Protein AF-A0AAD8UUR6-F1 (afdb_monomer)

Secondary structure (DSSP, 8-state):
----S-TT---EEE---TT---SSS--EEEETTS--EEE---TT--HHHHHHHHHTT----S--HHHHHHHHH---HHHHHHTT-SPPP-------------------------------HHHHHHHHHHHHHHHHHHHHHTTSSS-GGGGG---TGGGT--GGGTT--HHHHHHHHHHHHHHHHHHTSTHHHHS-----EEEEETTEEEEE-TTTGGG--HHHHHHHHHHHHTT-HHHHHHHHHHHHHHHHHHTT-SS-EEES-EEEEEEETTEEEEEEEEEE-TTEEE-TTT-TT-----HHHHHHHHHHHHHHHH---

Structure (mmCIF, N/CA/C/O backbone):
data_AF-A0AAD8UUR6-F1
#
_entry.id   AF-A0AAD8UUR6-F1
#
loop_
_atom_site.group_PDB
_atom_site.id
_atom_site.type_symbol
_atom_site.label_atom_id
_atom_site.label_alt_id
_atom_site.label_comp_id
_atom_site.label_asym_id
_atom_site.label_entity_id
_atom_site.label_seq_id
_atom_site.pdbx_PDB_ins_code
_atom_site.Cartn_x
_atom_site.Cartn_y
_atom_site.Cartn_z
_atom_site.occupancy
_atom_site.B_iso_or_equiv
_atom_site.auth_seq_id
_atom_site.auth_comp_id
_atom_site.auth_asym_id
_atom_site.auth_atom_id
_atom_site.pdbx_PDB_model_num
ATOM 1 N N . MET A 1 1 ? -29.219 10.668 -38.471 1.00 35.22 1 MET A N 1
ATOM 2 C CA . MET A 1 1 ? -29.053 9.264 -38.047 1.00 35.22 1 MET A CA 1
ATOM 3 C C . MET A 1 1 ? -27.623 9.091 -37.571 1.00 35.22 1 MET A C 1
ATOM 5 O O . MET A 1 1 ? -26.744 8.903 -38.398 1.00 35.22 1 MET A O 1
ATOM 9 N N . ALA A 1 2 ? -27.388 9.294 -36.278 1.00 35.19 2 ALA A N 1
ATOM 10 C CA . ALA A 1 2 ? -26.110 9.040 -35.611 1.00 35.19 2 ALA A CA 1
ATOM 11 C C . ALA A 1 2 ? -26.375 8.946 -34.097 1.00 35.19 2 ALA A C 1
ATOM 13 O O . ALA A 1 2 ? -25.834 9.706 -33.308 1.00 35.19 2 ALA A O 1
ATOM 14 N N . GLU A 1 3 ? -27.294 8.067 -33.712 1.00 38.94 3 GLU A N 1
ATOM 15 C CA . GLU A 1 3 ? -27.548 7.699 -32.317 1.00 38.94 3 GLU A CA 1
ATOM 16 C C . GLU A 1 3 ? -27.578 6.180 -32.271 1.00 38.94 3 GLU A C 1
ATOM 18 O O . GLU A 1 3 ? -28.636 5.578 -32.307 1.00 38.94 3 GLU A O 1
ATOM 23 N N . GLU A 1 4 ? -26.405 5.561 -32.321 1.00 39.81 4 GLU A N 1
ATOM 24 C CA . GLU A 1 4 ? -26.233 4.133 -32.052 1.00 39.81 4 GLU A CA 1
ATOM 25 C C . GLU A 1 4 ? -24.726 3.877 -32.031 1.00 39.81 4 GLU A C 1
ATOM 27 O O . GLU A 1 4 ? -24.154 3.586 -33.070 1.00 39.81 4 GLU A O 1
ATOM 32 N N . HIS A 1 5 ? -24.061 4.110 -30.888 1.00 39.25 5 HIS A N 1
ATOM 33 C CA . HIS A 1 5 ? -22.751 3.536 -30.491 1.00 39.25 5 HIS A CA 1
ATOM 34 C C . HIS A 1 5 ? -22.298 4.056 -29.103 1.00 39.25 5 HIS A C 1
ATOM 36 O O . HIS A 1 5 ? -21.134 4.396 -28.900 1.00 39.25 5 HIS A O 1
ATOM 42 N N . ASN A 1 6 ? -23.210 4.149 -28.124 1.00 44.97 6 ASN A N 1
ATOM 43 C CA . ASN A 1 6 ? -22.870 4.642 -26.776 1.00 44.97 6 ASN A CA 1
ATOM 44 C C . ASN A 1 6 ? -23.271 3.695 -25.628 1.00 44.97 6 ASN A C 1
ATOM 46 O O . ASN A 1 6 ? -23.186 4.065 -24.459 1.00 44.97 6 ASN A O 1
ATOM 50 N N . GLU A 1 7 ? -23.671 2.457 -25.930 1.00 43.38 7 GLU A N 1
ATOM 51 C CA . GLU A 1 7 ? -23.939 1.438 -24.910 1.00 43.38 7 GLU A CA 1
ATOM 52 C C . GLU A 1 7 ? -22.614 0.866 -24.382 1.00 43.38 7 GLU A C 1
ATOM 54 O O . GLU A 1 7 ? -22.084 -0.115 -24.891 1.00 43.38 7 GLU A O 1
ATOM 59 N N . GLY A 1 8 ? -22.028 1.523 -23.380 1.00 62.75 8 GLY A N 1
ATOM 60 C CA . GLY A 1 8 ? -20.857 1.006 -22.659 1.00 62.75 8 GLY A CA 1
ATOM 61 C C . GLY A 1 8 ? -19.784 2.041 -22.335 1.00 62.75 8 GLY A C 1
ATOM 62 O O . GLY A 1 8 ? -18.910 1.766 -21.513 1.00 62.75 8 GLY A O 1
ATOM 63 N N . ARG A 1 9 ? -19.856 3.242 -22.920 1.00 67.50 9 ARG A N 1
ATOM 64 C CA . ARG A 1 9 ? -18.975 4.350 -22.537 1.00 67.50 9 ARG A CA 1
ATOM 65 C C . ARG A 1 9 ? -19.496 4.988 -21.253 1.00 67.50 9 ARG A C 1
ATOM 67 O O . ARG A 1 9 ? -20.686 5.256 -21.119 1.00 67.50 9 ARG A O 1
ATOM 74 N N . ARG A 1 10 ? -18.597 5.214 -20.298 1.00 77.38 10 ARG A N 1
ATOM 75 C CA . ARG A 1 10 ? -18.901 5.896 -19.037 1.00 77.38 10 ARG A CA 1
ATOM 76 C C . ARG A 1 10 ? -18.052 7.143 -18.944 1.00 77.38 10 ARG A C 1
ATOM 78 O O . ARG A 1 10 ? -16.840 7.074 -19.137 1.00 77.38 10 ARG A O 1
ATOM 85 N N . GLU A 1 11 ? -18.695 8.258 -18.639 1.00 79.69 11 GLU A N 1
ATOM 86 C CA . GLU A 1 11 ? -17.990 9.493 -18.340 1.00 79.69 11 GLU A CA 1
ATOM 87 C C . GLU A 1 11 ? -17.298 9.375 -16.978 1.00 79.69 11 GLU A C 1
ATOM 89 O O . GLU A 1 11 ? -17.856 8.829 -16.018 1.00 79.69 11 GLU A O 1
ATOM 94 N N . LEU A 1 12 ? -16.052 9.842 -16.931 1.00 81.75 12 LEU A N 1
ATOM 95 C CA . LEU A 1 12 ? -15.170 9.722 -15.782 1.00 81.75 12 LEU A CA 1
ATOM 96 C C . LEU A 1 12 ? -14.775 11.108 -15.298 1.00 81.75 12 LEU A C 1
ATOM 98 O O . LEU A 1 12 ? -14.322 11.939 -16.082 1.00 81.75 12 LEU A O 1
ATOM 102 N N . GLU A 1 13 ? -14.856 11.319 -13.993 1.00 78.69 13 GLU A N 1
ATOM 103 C CA . GLU A 1 13 ? -14.311 12.508 -13.352 1.00 78.69 13 GLU A CA 1
ATOM 104 C C . GLU A 1 13 ? -13.096 12.148 -12.499 1.00 78.69 13 GLU A C 1
ATOM 106 O O . GLU A 1 13 ? -12.994 11.046 -11.948 1.00 78.69 13 GLU A O 1
ATOM 111 N N . LEU A 1 14 ? -12.146 13.081 -12.408 1.00 75.94 14 LEU A N 1
ATOM 112 C CA . LEU A 1 14 ? -10.962 12.902 -11.579 1.00 75.94 14 LEU A CA 1
ATOM 113 C C . LEU A 1 14 ? -11.393 12.758 -10.117 1.00 75.94 14 LEU A C 1
ATOM 115 O O . LEU A 1 14 ? -12.165 13.565 -9.597 1.00 75.94 14 LEU A O 1
ATOM 119 N N . LEU A 1 15 ? -10.857 11.749 -9.434 1.00 71.06 15 LEU A N 1
ATOM 120 C CA . LEU A 1 15 ? -11.042 11.576 -8.000 1.00 71.06 15 LEU A CA 1
ATOM 121 C C . LEU A 1 15 ? -10.159 12.593 -7.256 1.00 71.06 15 LEU A C 1
ATOM 123 O O . LEU A 1 15 ? -9.145 12.237 -6.659 1.00 71.06 15 LEU A O 1
ATOM 127 N N . ASP A 1 16 ? -10.524 13.874 -7.322 1.00 58.47 16 ASP A N 1
ATOM 128 C CA . ASP A 1 16 ? -9.879 14.951 -6.570 1.00 58.47 16 ASP A CA 1
ATOM 129 C C . ASP A 1 16 ? -10.644 15.217 -5.272 1.00 58.47 16 ASP A C 1
ATOM 131 O O . ASP A 1 16 ? -11.435 16.152 -5.126 1.00 58.47 16 ASP A O 1
ATOM 135 N N . SER A 1 17 ? -10.433 14.352 -4.284 1.00 50.94 17 SER A N 1
ATOM 136 C CA . SER A 1 17 ? -10.875 14.647 -2.927 1.00 50.94 17 SER A CA 1
ATOM 137 C C . SER A 1 17 ? -9.891 15.625 -2.278 1.00 50.94 17 SER A C 1
ATOM 139 O O . SER A 1 17 ? -9.013 15.213 -1.523 1.00 50.94 17 SER A O 1
ATOM 141 N N . ARG A 1 18 ? -10.029 16.924 -2.571 1.00 47.25 18 ARG A N 1
ATOM 142 C CA . ARG A 1 18 ? -9.453 18.048 -1.801 1.00 47.25 18 ARG A CA 1
ATOM 143 C C . ARG A 1 18 ? -8.007 17.812 -1.323 1.00 47.25 18 ARG A C 1
ATOM 145 O O . ARG A 1 18 ? -7.739 17.899 -0.127 1.00 47.25 18 ARG A O 1
ATOM 152 N N . HIS A 1 19 ? -7.079 17.506 -2.232 1.00 41.88 19 HIS A N 1
ATOM 153 C CA . HIS A 1 19 ? -5.644 17.337 -1.921 1.00 41.88 19 HIS A CA 1
ATOM 154 C C . HIS A 1 19 ? -5.283 16.165 -0.977 1.00 41.88 19 HIS A C 1
ATOM 156 O O . HIS A 1 19 ? -4.114 16.004 -0.610 1.00 41.88 19 HIS A O 1
ATOM 162 N N . LYS A 1 20 ? -6.235 15.299 -0.600 1.00 46.88 20 LYS A N 1
ATOM 163 C CA . LYS A 1 20 ? -5.962 14.104 0.209 1.00 46.88 20 LYS A CA 1
ATOM 164 C C . LYS A 1 20 ? -5.546 12.975 -0.723 1.00 46.88 20 LYS A C 1
ATOM 166 O O . LYS A 1 20 ? -6.347 12.414 -1.462 1.00 46.88 20 LYS A O 1
ATOM 171 N N . LYS A 1 21 ? -4.252 12.671 -0.726 1.00 47.28 21 LYS A N 1
ATOM 172 C CA . LYS A 1 21 ? -3.664 11.606 -1.539 1.00 47.28 21 LYS A CA 1
ATOM 173 C C . LYS A 1 21 ? -4.136 10.236 -1.032 1.00 47.28 21 LYS A C 1
ATOM 175 O O . LYS A 1 21 ? -3.515 9.675 -0.138 1.00 47.28 21 LYS A O 1
ATOM 180 N N . LEU A 1 22 ? -5.222 9.714 -1.602 1.00 44.66 22 LEU A N 1
ATOM 181 C CA . LEU A 1 22 ? -5.837 8.448 -1.179 1.00 44.66 22 LEU A CA 1
ATOM 182 C C . LEU A 1 22 ? -5.040 7.196 -1.597 1.00 44.66 22 LEU A C 1
ATOM 184 O O . LEU A 1 22 ? -5.175 6.156 -0.966 1.00 44.66 22 LEU A O 1
ATOM 188 N N . SER A 1 23 ? -4.206 7.278 -2.639 1.00 43.12 23 SER A N 1
ATOM 189 C CA . SER A 1 23 ? -3.373 6.164 -3.119 1.00 43.12 23 SER A CA 1
ATOM 190 C C . SER A 1 23 ? -2.263 6.676 -4.042 1.00 43.12 23 SER A C 1
ATOM 192 O O . SER A 1 23 ? -2.486 7.596 -4.828 1.00 43.12 23 SER A O 1
ATOM 194 N N . GLY A 1 24 ? -1.069 6.075 -3.939 1.00 54.12 24 GLY A N 1
ATOM 195 C CA . GLY A 1 24 ? -0.020 6.055 -4.972 1.00 54.12 24 GLY A CA 1
ATOM 196 C C . GLY A 1 24 ? 0.329 7.345 -5.739 1.00 54.12 24 GLY A C 1
ATOM 197 O O . GLY A 1 24 ? 0.035 8.468 -5.359 1.00 54.12 24 GLY A O 1
ATOM 198 N N . THR A 1 25 ? 1.078 7.222 -6.836 1.00 55.69 25 THR A N 1
ATOM 199 C CA . THR A 1 25 ? 1.315 8.329 -7.796 1.00 55.69 25 THR A CA 1
ATOM 200 C C . THR A 1 25 ? 0.358 8.258 -8.982 1.00 55.69 25 THR A C 1
ATOM 202 O O . THR A 1 25 ? 0.681 8.771 -10.051 1.00 55.69 25 THR A O 1
ATOM 205 N N . THR A 1 26 ? -0.765 7.577 -8.793 1.00 63.69 26 THR A N 1
ATOM 206 C CA . THR A 1 26 ? -1.599 7.057 -9.863 1.00 63.69 26 THR A CA 1
ATOM 207 C C . THR A 1 26 ? -2.847 7.908 -10.024 1.00 63.69 26 THR A C 1
ATOM 209 O O . THR A 1 26 ? -3.455 8.300 -9.032 1.00 63.69 26 THR A O 1
ATOM 212 N N . LEU A 1 27 ? -3.211 8.216 -11.270 1.00 72.06 27 LEU A N 1
ATOM 213 C CA . LEU A 1 27 ? -4.455 8.918 -11.565 1.00 72.06 27 LEU A CA 1
ATOM 214 C C . LEU A 1 27 ? -5.628 7.988 -11.254 1.00 72.06 27 LEU A C 1
ATOM 216 O O . LEU A 1 27 ? -5.679 6.856 -11.742 1.00 72.06 27 LEU A O 1
ATOM 220 N N . MET A 1 28 ? -6.544 8.475 -10.427 1.00 79.50 28 MET A N 1
ATOM 221 C CA . MET A 1 28 ? -7.773 7.780 -10.081 1.00 79.50 28 MET A CA 1
ATOM 222 C C . MET A 1 28 ? -8.954 8.597 -10.569 1.00 79.50 28 MET A C 1
ATOM 224 O O . MET A 1 28 ? -8.986 9.814 -10.401 1.00 79.50 28 MET A O 1
ATOM 228 N N . PHE A 1 29 ? -9.925 7.910 -11.142 1.00 82.75 29 PHE A N 1
ATOM 229 C CA . PHE A 1 29 ? -11.184 8.471 -11.590 1.00 82.75 29 PHE A CA 1
ATOM 230 C C . PHE A 1 29 ? -12.325 7.742 -10.904 1.00 82.75 29 PHE A C 1
ATOM 232 O O . PHE A 1 29 ? -12.156 6.642 -10.373 1.00 82.75 29 PHE A O 1
ATOM 239 N N . ARG A 1 30 ? -13.503 8.339 -10.953 1.00 85.56 30 ARG A N 1
ATOM 240 C CA . ARG A 1 30 ? -14.758 7.679 -10.611 1.00 85.56 30 ARG A CA 1
ATOM 241 C C . ARG A 1 30 ? -15.782 7.949 -11.697 1.00 85.56 30 ARG A C 1
ATOM 243 O O . ARG A 1 30 ? -15.657 8.929 -12.430 1.00 85.56 30 ARG A O 1
ATOM 250 N N . ASP A 1 31 ? -16.774 7.076 -11.805 1.00 86.19 31 ASP A N 1
ATOM 251 C CA . ASP A 1 31 ? -17.942 7.396 -12.616 1.00 86.19 31 ASP A CA 1
ATOM 252 C C . ASP A 1 31 ? -18.836 8.418 -11.899 1.00 86.19 31 ASP A C 1
ATOM 254 O O . ASP A 1 31 ? -18.783 8.585 -10.672 1.00 86.19 31 ASP A O 1
ATOM 258 N N . LEU A 1 32 ? -19.673 9.098 -12.682 1.00 83.56 32 LEU A N 1
ATOM 259 C CA . LEU A 1 32 ? -20.610 10.111 -12.183 1.00 83.56 32 LEU A CA 1
ATOM 260 C C . LEU A 1 32 ? -21.635 9.538 -11.194 1.00 83.56 32 LEU A C 1
ATOM 262 O O . LEU A 1 32 ? -22.149 10.248 -10.338 1.00 83.56 32 LEU A O 1
ATOM 266 N N . GLU A 1 33 ? -21.904 8.235 -11.279 1.00 86.00 33 GLU A N 1
ATOM 267 C CA . GLU A 1 33 ? -22.776 7.519 -10.344 1.00 86.00 33 GLU A CA 1
ATOM 268 C C . GLU A 1 33 ? -22.051 7.052 -9.068 1.00 86.00 33 GLU A C 1
ATOM 270 O O . GLU A 1 33 ? -22.674 6.455 -8.191 1.00 86.00 33 GLU A O 1
ATOM 275 N N . HIS A 1 34 ? -20.739 7.291 -8.958 1.00 83.94 34 HIS A N 1
ATOM 276 C CA . HIS A 1 34 ? -19.893 6.913 -7.820 1.00 83.94 34 HIS A CA 1
ATOM 277 C C . HIS A 1 34 ? -19.943 5.416 -7.463 1.00 83.94 34 HIS A C 1
ATOM 279 O O . HIS A 1 34 ? -19.789 5.030 -6.302 1.00 83.94 34 HIS A O 1
ATOM 285 N N . ARG A 1 35 ? -20.149 4.559 -8.466 1.00 86.06 35 ARG A N 1
ATOM 286 C CA . ARG A 1 35 ? -20.210 3.098 -8.326 1.00 86.06 35 ARG A CA 1
ATOM 287 C C . ARG A 1 35 ? -18.839 2.452 -8.446 1.00 86.06 35 ARG A C 1
ATOM 289 O O . ARG A 1 35 ? -18.600 1.415 -7.826 1.00 86.06 35 ARG A O 1
ATOM 296 N N . TYR A 1 36 ? -17.953 3.045 -9.244 1.00 89.31 36 TYR A N 1
ATOM 297 C CA . TYR A 1 36 ? -16.651 2.470 -9.566 1.00 89.31 36 TYR A CA 1
ATOM 298 C C . TYR A 1 36 ? -15.525 3.480 -9.389 1.00 89.31 36 TYR A C 1
ATOM 300 O O . TYR A 1 36 ? -15.679 4.671 -9.655 1.00 89.31 36 TYR A O 1
ATOM 308 N N . ILE A 1 37 ? -14.365 2.963 -8.985 1.00 89.12 37 ILE A N 1
ATOM 309 C CA . ILE A 1 37 ? -13.092 3.680 -9.013 1.00 89.12 37 ILE A CA 1
ATOM 310 C C . ILE A 1 37 ? -12.259 3.082 -10.144 1.00 89.12 37 ILE A C 1
ATOM 312 O O . ILE A 1 37 ? -12.070 1.868 -10.207 1.00 89.12 37 ILE A O 1
ATOM 316 N N . TYR A 1 38 ? -11.740 3.942 -11.013 1.00 87.44 38 TYR A N 1
ATOM 317 C CA . TYR A 1 38 ? -10.873 3.579 -12.126 1.00 87.44 38 TYR A CA 1
ATOM 318 C C . TYR A 1 38 ? -9.463 4.059 -11.812 1.00 87.44 38 TYR A C 1
ATOM 320 O O . TYR A 1 38 ? -9.217 5.257 -11.688 1.00 87.44 38 TYR A O 1
ATOM 328 N N . LYS A 1 39 ? -8.525 3.126 -11.674 1.00 86.75 39 LYS A N 1
ATOM 329 C CA . LYS A 1 39 ? -7.114 3.419 -11.415 1.00 86.75 39 LYS A CA 1
ATOM 330 C C . LYS A 1 39 ? -6.331 3.244 -12.713 1.00 86.75 39 LYS A C 1
ATOM 332 O O . LYS A 1 39 ? -6.282 2.140 -13.247 1.00 86.75 39 LYS A O 1
ATOM 337 N N . ILE A 1 40 ? -5.728 4.317 -13.227 1.00 79.69 40 ILE A N 1
ATOM 338 C CA . ILE A 1 40 ? -4.928 4.242 -14.459 1.00 79.69 40 ILE A CA 1
ATOM 339 C C . ILE A 1 40 ? -3.614 3.523 -14.173 1.00 79.69 40 ILE A C 1
ATOM 341 O O . ILE A 1 40 ? -2.816 3.988 -13.370 1.00 79.69 40 ILE A O 1
ATOM 345 N N . MET A 1 41 ? -3.339 2.425 -14.863 1.00 73.06 41 MET A N 1
ATOM 346 C CA . MET A 1 41 ? -2.064 1.718 -14.742 1.00 73.06 41 MET A CA 1
ATOM 347 C C . MET A 1 41 ? -1.228 1.949 -16.004 1.00 73.06 41 MET A C 1
ATOM 349 O O . MET A 1 41 ? -1.752 1.767 -17.101 1.00 73.06 41 MET A O 1
ATOM 353 N N . PRO A 1 42 ? 0.046 2.359 -15.880 1.00 67.12 42 PRO A N 1
ATOM 354 C CA . PRO A 1 42 ? 0.974 2.344 -17.005 1.00 67.12 42 PRO A CA 1
ATOM 355 C C . PRO A 1 42 ? 1.146 0.924 -17.554 1.00 67.12 42 PRO A C 1
ATOM 357 O O . PRO A 1 42 ? 1.213 -0.029 -16.777 1.00 67.12 42 PRO A O 1
ATOM 360 N N . GLU A 1 43 ? 1.273 0.795 -18.875 1.00 64.81 43 GLU A N 1
ATOM 361 C CA . GLU A 1 43 ? 1.352 -0.500 -19.573 1.00 64.81 43 GLU A CA 1
ATOM 362 C C . GLU A 1 43 ? 2.554 -1.354 -19.144 1.00 64.81 43 GLU A C 1
ATOM 364 O O . GLU A 1 43 ? 2.457 -2.574 -19.095 1.00 64.81 43 GLU A O 1
ATOM 369 N N . TYR A 1 44 ? 3.660 -0.730 -18.737 1.00 61.47 44 TYR A N 1
ATOM 370 C CA . TYR A 1 44 ? 4.853 -1.434 -18.255 1.00 61.47 44 TYR A CA 1
ATOM 371 C C . TYR A 1 44 ? 4.796 -1.773 -16.743 1.00 61.47 44 TYR A C 1
ATOM 373 O O . TYR A 1 44 ? 5.737 -2.343 -16.198 1.00 61.47 44 TYR A O 1
ATOM 381 N N . THR A 1 45 ? 3.704 -1.441 -16.034 1.00 69.25 45 THR A N 1
ATOM 382 C CA . THR A 1 45 ? 3.451 -1.861 -14.638 1.00 69.25 45 THR A CA 1
ATOM 383 C C . THR A 1 45 ? 2.063 -2.489 -14.510 1.00 69.25 45 THR A C 1
ATOM 385 O O . THR A 1 45 ? 1.125 -1.863 -14.015 1.00 69.25 45 THR A O 1
ATOM 388 N N . THR A 1 46 ? 1.925 -3.740 -14.953 1.00 76.88 46 THR A N 1
ATOM 389 C CA . THR A 1 46 ? 0.653 -4.489 -14.904 1.00 76.88 46 THR A CA 1
ATOM 390 C C . THR A 1 46 ? 0.484 -5.347 -13.651 1.00 76.88 46 THR A C 1
ATOM 392 O O . THR A 1 46 ? -0.577 -5.941 -13.468 1.00 76.88 46 THR A O 1
ATOM 395 N N . SER A 1 47 ? 1.476 -5.383 -12.753 1.00 83.06 47 SER A N 1
ATOM 396 C CA . SER A 1 47 ? 1.495 -6.255 -11.567 1.00 83.06 47 SER A CA 1
ATOM 397 C C . SER A 1 47 ? 0.244 -6.139 -10.698 1.00 83.06 47 SER A C 1
ATOM 399 O O . SER A 1 47 ? -0.272 -7.154 -10.246 1.00 83.06 47 SER A O 1
ATOM 401 N N . GLU A 1 48 ? -0.296 -4.930 -10.512 1.00 89.06 48 GLU A N 1
ATOM 402 C CA . GLU A 1 48 ? -1.522 -4.726 -9.732 1.00 89.06 48 GLU A CA 1
ATOM 403 C C . GLU A 1 48 ? -2.739 -5.370 -10.404 1.00 89.06 48 GLU A C 1
ATOM 405 O O . GLU A 1 48 ? -3.457 -6.136 -9.765 1.00 89.06 48 GLU A O 1
ATOM 410 N N . ALA A 1 49 ? -2.945 -5.110 -11.699 1.00 88.69 49 ALA A N 1
ATOM 411 C CA . ALA A 1 49 ? -4.039 -5.699 -12.471 1.00 88.69 49 ALA A CA 1
ATOM 412 C C . ALA A 1 49 ? -3.948 -7.229 -12.478 1.00 88.69 49 ALA A C 1
ATOM 414 O O . ALA A 1 49 ? -4.929 -7.918 -12.203 1.00 88.69 49 ALA A O 1
ATOM 415 N N . THR A 1 50 ? -2.741 -7.737 -12.730 1.00 90.44 50 THR A N 1
ATOM 416 C CA . THR A 1 50 ? -2.408 -9.158 -12.713 1.00 90.44 50 THR A CA 1
ATOM 417 C C . THR A 1 50 ? -2.714 -9.782 -11.352 1.00 90.44 50 THR A C 1
ATOM 419 O O . THR A 1 50 ? -3.391 -10.805 -11.289 1.00 90.44 50 THR A O 1
ATOM 422 N N . PHE A 1 51 ? -2.269 -9.160 -10.256 1.00 93.44 51 PHE A N 1
ATOM 423 C CA . PHE A 1 51 ? -2.512 -9.640 -8.897 1.00 93.44 51 PHE A CA 1
ATOM 424 C C . PHE A 1 51 ? -4.012 -9.732 -8.597 1.00 93.44 51 PHE A C 1
ATOM 426 O O . PHE A 1 51 ? -4.494 -10.789 -8.187 1.00 93.44 51 PHE A O 1
ATOM 433 N N . TYR A 1 52 ? -4.771 -8.663 -8.867 1.00 94.06 52 TYR A N 1
ATOM 434 C CA . TYR A 1 52 ? -6.223 -8.677 -8.687 1.00 94.06 52 TYR A CA 1
ATOM 435 C C . TYR A 1 52 ? -6.897 -9.751 -9.541 1.00 94.06 52 TYR A C 1
ATOM 437 O O . TYR A 1 52 ? -7.788 -10.443 -9.046 1.00 94.06 52 TYR A O 1
ATOM 445 N N . ALA A 1 53 ? -6.485 -9.918 -10.797 1.00 92.69 53 ALA A N 1
ATOM 446 C CA . ALA A 1 53 ? -7.079 -10.909 -11.678 1.00 92.69 53 ALA A CA 1
ATOM 447 C C . ALA A 1 53 ? -6.831 -12.34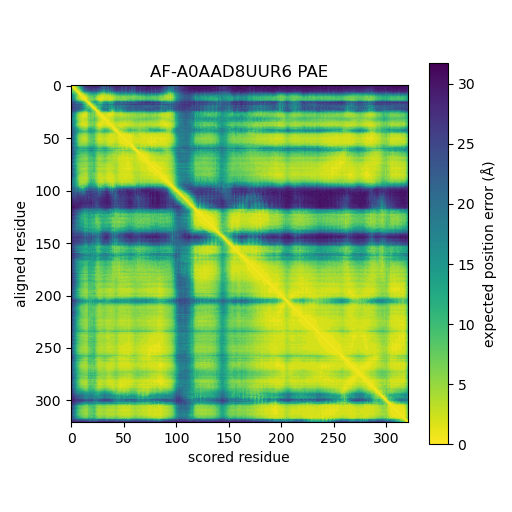2 -11.187 1.00 92.69 53 ALA A C 1
ATOM 449 O O . ALA A 1 53 ? -7.786 -13.107 -11.073 1.00 92.69 53 ALA A O 1
ATOM 450 N N . ILE A 1 54 ? -5.591 -12.681 -10.812 1.00 93.81 54 ILE A N 1
ATOM 451 C CA . ILE A 1 54 ? -5.250 -14.014 -10.291 1.00 93.81 54 ILE A CA 1
ATOM 452 C C . ILE A 1 54 ? -6.020 -14.300 -8.998 1.00 93.81 54 ILE A C 1
ATOM 454 O O . ILE A 1 54 ? -6.648 -15.352 -8.885 1.00 93.81 54 ILE A O 1
ATOM 458 N N . VAL A 1 55 ? -6.022 -13.364 -8.040 1.00 94.94 55 VAL A N 1
ATOM 459 C CA . VAL A 1 55 ? -6.715 -13.554 -6.754 1.00 94.94 55 VAL A CA 1
ATOM 460 C C . VAL A 1 55 ? -8.216 -13.774 -6.949 1.00 94.94 55 VAL A C 1
ATOM 462 O O . VAL A 1 55 ? -8.804 -14.622 -6.285 1.00 94.94 55 VAL A O 1
ATOM 465 N N . ASN A 1 56 ? -8.836 -13.054 -7.886 1.00 92.00 56 ASN A N 1
ATOM 466 C CA . ASN A 1 56 ? -10.272 -13.156 -8.152 1.00 92.00 56 ASN A CA 1
ATOM 467 C C . ASN A 1 56 ? -10.638 -14.235 -9.189 1.00 92.00 56 ASN A C 1
ATOM 469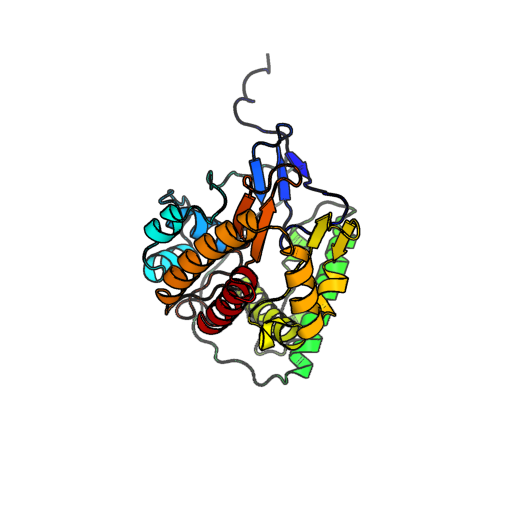 O O . ASN A 1 56 ? -11.809 -14.346 -9.544 1.00 92.00 56 ASN A O 1
ATOM 473 N N . GLY A 1 57 ? -9.675 -15.016 -9.695 1.00 90.75 57 GLY A N 1
ATOM 474 C CA . GLY A 1 57 ? -9.926 -16.025 -10.731 1.00 90.75 57 GLY A CA 1
ATOM 475 C C . GLY A 1 57 ? -10.437 -15.441 -12.055 1.00 90.75 57 GLY A C 1
ATOM 476 O O . GLY A 1 57 ? -11.165 -16.108 -12.786 1.00 90.75 57 GLY A O 1
ATOM 477 N N . MET A 1 58 ? -10.093 -14.186 -12.351 1.00 89.50 58 MET A N 1
ATOM 478 C CA . MET A 1 58 ? -10.509 -13.485 -13.563 1.00 89.50 58 MET A CA 1
ATOM 479 C C . MET A 1 58 ? -9.530 -13.760 -14.714 1.00 89.50 58 MET A C 1
ATOM 481 O O . MET A 1 58 ? -8.320 -13.844 -14.485 1.00 89.50 58 MET A O 1
ATOM 485 N N . PRO A 1 59 ? -10.017 -13.860 -15.964 1.00 85.19 59 PRO A N 1
ATOM 486 C CA . PRO A 1 59 ? -9.144 -14.009 -17.120 1.00 85.19 59 PRO A CA 1
ATOM 487 C C . PRO A 1 59 ? -8.296 -12.747 -17.330 1.00 85.19 59 PRO A C 1
ATOM 489 O O . PRO A 1 59 ? -8.780 -11.625 -17.182 1.00 85.19 59 PRO A O 1
ATOM 492 N N . VAL A 1 60 ? -7.035 -12.943 -17.715 1.00 81.62 60 VAL A N 1
ATOM 493 C CA . VAL A 1 60 ? -6.109 -11.876 -18.115 1.00 81.62 60 VAL A CA 1
ATOM 494 C C . VAL A 1 60 ? -5.885 -12.008 -19.616 1.00 81.62 60 VAL A C 1
ATOM 496 O O . VAL A 1 60 ? -5.512 -13.078 -20.085 1.00 81.62 60 VAL A O 1
ATOM 499 N N . SER A 1 61 ? -6.171 -10.950 -20.376 1.00 73.31 61 SER A N 1
ATOM 500 C CA . SER A 1 61 ? -6.159 -10.966 -21.847 1.00 73.31 61 SER A CA 1
ATOM 501 C C . SER A 1 61 ? -4.800 -10.631 -22.471 1.00 73.31 61 SER A C 1
ATOM 503 O O . SER A 1 61 ? -4.711 -10.493 -23.688 1.00 73.31 61 SER A O 1
ATOM 505 N N . TYR A 1 62 ? -3.762 -10.453 -21.656 1.00 75.69 62 TYR A N 1
ATOM 506 C CA . TYR A 1 62 ? -2.393 -10.184 -22.087 1.00 75.69 62 TYR A CA 1
ATOM 507 C C . TYR A 1 62 ? -1.449 -11.206 -21.459 1.00 75.69 62 TYR A C 1
ATOM 509 O O . TYR A 1 62 ? -1.674 -11.650 -20.335 1.00 75.69 62 TYR A O 1
ATOM 517 N N . GLU A 1 63 ? -0.377 -11.538 -22.167 1.00 74.94 63 GLU A N 1
ATOM 518 C CA . GLU A 1 63 ? 0.750 -12.277 -21.606 1.00 74.94 63 GLU A CA 1
ATOM 519 C C . GLU A 1 63 ? 1.809 -11.272 -21.149 1.00 74.94 63 GLU A C 1
ATOM 521 O O . GLU A 1 63 ? 2.140 -10.331 -21.871 1.00 74.94 63 GLU A O 1
ATOM 526 N N . SER A 1 64 ? 2.315 -11.437 -19.930 1.00 77.25 64 SER A N 1
ATOM 527 C CA . SER A 1 64 ? 3.432 -10.645 -19.414 1.00 77.25 64 SER A CA 1
ATOM 528 C C . SER A 1 64 ? 4.293 -11.486 -18.481 1.00 77.25 64 SER A C 1
ATOM 530 O O . SER A 1 64 ? 3.797 -12.416 -17.841 1.00 77.25 64 SER A O 1
ATOM 532 N N . GLU A 1 65 ? 5.573 -11.135 -18.347 1.00 75.94 65 GLU A N 1
ATOM 533 C CA . GLU A 1 65 ? 6.469 -11.791 -17.384 1.00 75.94 65 GLU A CA 1
ATOM 534 C C . GLU A 1 65 ? 5.931 -11.700 -15.946 1.00 75.94 65 GLU A C 1
ATOM 536 O O . GLU A 1 65 ? 6.089 -12.622 -15.149 1.00 75.94 65 GLU A O 1
ATOM 541 N N . SER A 1 66 ? 5.231 -10.611 -15.606 1.00 76.75 66 SER A N 1
ATOM 542 C CA . SER A 1 66 ? 4.574 -10.472 -14.304 1.00 76.75 66 SER A CA 1
ATOM 543 C C . SER A 1 66 ? 3.426 -11.468 -14.121 1.00 76.75 66 SER A C 1
ATOM 545 O O . SER A 1 66 ? 3.222 -11.952 -13.010 1.00 76.75 66 SER A O 1
ATOM 547 N N . LEU A 1 67 ? 2.671 -11.785 -15.182 1.00 84.06 67 LEU A N 1
ATOM 548 C CA . LEU A 1 67 ? 1.579 -12.761 -15.137 1.00 84.06 67 LEU A CA 1
ATOM 549 C C . LEU A 1 67 ? 2.090 -14.177 -14.901 1.00 84.06 67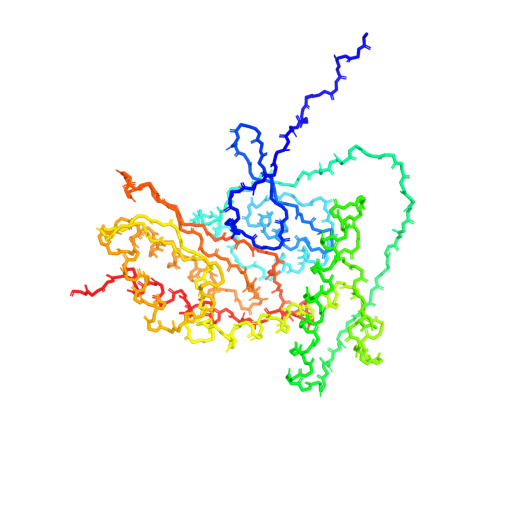 LEU A C 1
ATOM 551 O O . LEU A 1 67 ? 1.580 -14.849 -14.004 1.00 84.06 67 LEU A O 1
ATOM 555 N N . SER A 1 68 ? 3.071 -14.626 -15.684 1.00 85.25 68 SER A N 1
ATOM 556 C CA . SER A 1 68 ? 3.666 -15.955 -15.507 1.00 85.25 68 SER A CA 1
ATOM 557 C C . SER A 1 68 ? 4.295 -16.079 -14.122 1.00 85.25 68 SER A C 1
ATOM 559 O O . SER A 1 68 ? 3.962 -16.995 -13.373 1.00 85.25 68 SER A O 1
ATOM 561 N N . CYS A 1 69 ? 5.085 -15.083 -13.724 1.00 86.31 69 CYS A N 1
ATOM 562 C CA . CYS A 1 69 ? 5.734 -15.064 -12.424 1.00 86.31 69 CYS A CA 1
ATOM 563 C C . CYS A 1 69 ? 4.744 -15.122 -11.250 1.00 86.31 69 CYS A C 1
ATOM 565 O O . CYS A 1 69 ? 4.896 -15.944 -10.345 1.00 86.31 69 CYS A O 1
ATOM 567 N N . LEU A 1 70 ? 3.716 -14.264 -11.238 1.00 88.94 70 LEU A N 1
ATOM 568 C CA . LEU A 1 70 ? 2.742 -14.247 -10.143 1.00 88.94 70 LEU A CA 1
ATOM 569 C C . LEU A 1 70 ? 1.895 -15.524 -10.113 1.00 88.94 70 LEU A C 1
ATOM 571 O O . LEU A 1 70 ? 1.559 -15.985 -9.029 1.00 88.94 70 LEU A O 1
ATOM 575 N N . LYS A 1 71 ? 1.578 -16.130 -11.264 1.00 89.50 71 LYS A N 1
ATOM 576 C CA . LYS A 1 71 ? 0.873 -17.423 -11.306 1.00 89.50 71 LYS A CA 1
ATOM 577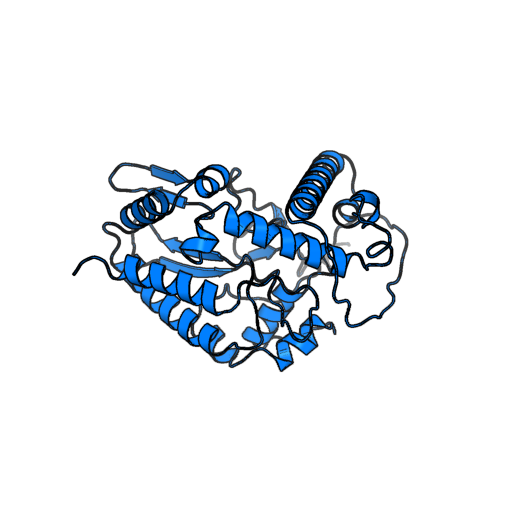 C C . LYS A 1 71 ? 1.685 -18.555 -10.675 1.00 89.50 71 LYS A C 1
ATOM 579 O O . LYS A 1 71 ? 1.094 -19.423 -10.043 1.00 89.50 71 LYS A O 1
ATOM 584 N N . GLU A 1 72 ? 3.001 -18.557 -10.865 1.00 90.00 72 GLU A N 1
ATOM 585 C CA . GLU A 1 72 ? 3.891 -19.598 -10.334 1.00 90.00 72 GLU A CA 1
ATOM 586 C C . GLU A 1 72 ? 4.167 -19.431 -8.834 1.00 90.00 72 GLU A C 1
ATOM 588 O O . GLU A 1 72 ? 4.282 -20.422 -8.117 1.00 90.00 72 GLU A O 1
ATOM 593 N N . THR A 1 73 ? 4.249 -18.187 -8.355 1.00 91.06 73 THR A N 1
ATOM 594 C CA . THR A 1 73 ? 4.752 -17.870 -7.005 1.00 91.06 73 THR A CA 1
ATOM 595 C C . THR A 1 73 ? 3.655 -17.571 -5.979 1.00 91.06 73 THR A C 1
ATOM 597 O O . THR A 1 73 ? 3.866 -17.746 -4.779 1.00 91.06 73 THR A O 1
ATOM 600 N N . LEU A 1 74 ? 2.467 -17.130 -6.413 1.00 93.25 74 LEU A N 1
ATOM 601 C CA . LEU A 1 74 ? 1.360 -16.786 -5.517 1.00 93.25 74 LEU A CA 1
ATOM 602 C C . LEU A 1 74 ? 0.684 -18.036 -4.944 1.00 93.25 74 LEU A C 1
ATOM 604 O O . LEU A 1 74 ? 0.115 -18.851 -5.672 1.00 93.25 74 LEU A O 1
ATOM 608 N N . LYS A 1 75 ? 0.658 -18.142 -3.614 1.00 94.94 75 LYS A N 1
ATOM 609 C CA . LYS A 1 75 ? 0.082 -19.287 -2.899 1.00 94.94 75 LYS A CA 1
ATOM 610 C C . LYS A 1 75 ? -1.312 -18.981 -2.364 1.00 94.94 75 LYS A C 1
ATOM 612 O O . LYS A 1 75 ? -1.561 -17.927 -1.784 1.00 94.94 75 LYS A O 1
ATOM 617 N N . GLU A 1 76 ? -2.219 -19.942 -2.530 1.00 95.88 76 GLU A N 1
ATOM 618 C CA . GLU A 1 76 ? -3.611 -19.888 -2.052 1.00 95.88 76 GLU A CA 1
ATOM 619 C C . GLU A 1 76 ? -4.363 -18.575 -2.400 1.00 95.88 76 GLU A C 1
ATOM 621 O O . GLU A 1 76 ? -4.940 -17.946 -1.508 1.00 95.88 76 GLU A O 1
ATOM 626 N N . PRO A 1 77 ? -4.407 -18.129 -3.675 1.00 95.44 77 PRO A N 1
ATOM 627 C CA . PRO A 1 77 ? -5.106 -16.893 -4.061 1.00 95.44 77 PRO A CA 1
ATOM 628 C C . PRO A 1 77 ? -6.587 -16.874 -3.646 1.00 95.44 77 PRO A C 1
ATOM 630 O O . PRO A 1 77 ? -7.104 -15.854 -3.193 1.00 95.44 77 PRO A O 1
ATOM 633 N N . THR A 1 78 ? -7.265 -18.020 -3.721 1.00 94.81 78 THR A N 1
ATOM 634 C CA . THR A 1 78 ? -8.680 -18.161 -3.342 1.00 94.81 78 THR A CA 1
ATOM 635 C C . THR A 1 78 ? -8.928 -17.919 -1.855 1.00 94.81 78 THR A C 1
ATOM 637 O O . THR A 1 78 ? -9.989 -17.414 -1.486 1.00 94.81 78 THR A O 1
ATOM 640 N N . LYS A 1 79 ? -7.949 -18.216 -0.991 1.00 96.00 79 LYS A N 1
ATOM 641 C CA . LYS A 1 79 ? -8.037 -17.927 0.443 1.00 96.00 79 LYS A CA 1
ATOM 642 C C . LYS A 1 79 ? -8.011 -16.426 0.697 1.00 96.00 79 LYS A C 1
ATOM 644 O O . LYS A 1 79 ? -8.843 -15.941 1.455 1.00 96.00 79 LYS A O 1
ATOM 649 N N . LEU A 1 80 ? -7.130 -15.682 0.022 1.00 96.38 80 LEU A N 1
ATOM 650 C CA . LEU A 1 80 ? -7.109 -14.220 0.120 1.00 96.38 80 LEU A CA 1
ATOM 651 C C . LEU A 1 80 ? -8.421 -13.597 -0.373 1.00 96.38 80 LEU A C 1
ATOM 653 O O . LEU A 1 80 ? -8.949 -12.690 0.270 1.00 96.38 80 LEU A O 1
ATOM 657 N N . ALA A 1 81 ? -8.973 -14.105 -1.479 1.00 95.19 81 ALA A N 1
ATOM 658 C CA . ALA A 1 81 ? -10.269 -13.658 -1.985 1.00 95.19 81 ALA A CA 1
ATOM 659 C C . ALA A 1 81 ? -11.397 -13.891 -0.964 1.00 95.19 81 ALA A C 1
ATOM 661 O O . ALA A 1 81 ? -12.211 -12.997 -0.728 1.00 95.19 81 ALA A O 1
ATOM 662 N N . ALA A 1 82 ? -11.410 -15.056 -0.305 1.00 95.31 82 ALA A N 1
ATOM 663 C CA . ALA A 1 82 ? -12.404 -15.405 0.709 1.00 95.31 82 ALA A CA 1
ATOM 664 C C . ALA A 1 82 ? -12.354 -14.502 1.953 1.00 95.31 82 ALA A C 1
ATOM 666 O O . ALA A 1 82 ? -13.385 -14.284 2.587 1.00 95.31 82 ALA A O 1
ATOM 667 N N . LEU A 1 83 ? -11.190 -13.927 2.277 1.00 95.56 83 LEU A N 1
ATOM 668 C CA . LEU A 1 83 ? -11.060 -12.964 3.373 1.00 95.56 83 LEU A CA 1
ATOM 669 C C . LEU A 1 83 ? -11.745 -11.614 3.072 1.00 95.56 83 LEU A C 1
ATOM 671 O O . LEU A 1 83 ? -11.906 -10.803 3.979 1.00 95.56 83 LEU A O 1
ATOM 675 N N . ASN A 1 84 ? -12.140 -11.348 1.817 1.00 94.88 84 ASN A N 1
ATOM 676 C CA . ASN A 1 84 ? -12.781 -10.097 1.389 1.00 94.88 84 ASN A CA 1
ATOM 677 C C . ASN A 1 84 ? -11.996 -8.838 1.816 1.00 94.88 84 ASN A C 1
ATOM 679 O O . ASN A 1 84 ? -12.572 -7.800 2.142 1.00 94.88 84 ASN A O 1
ATOM 683 N N . VAL A 1 85 ? -10.665 -8.910 1.799 1.00 95.81 85 VAL A N 1
ATOM 684 C CA . VAL A 1 85 ? -9.783 -7.792 2.198 1.00 95.81 85 VAL A CA 1
ATOM 685 C C . VAL A 1 85 ? -9.390 -6.930 1.013 1.00 95.81 85 VAL A C 1
ATOM 687 O O . VAL A 1 85 ? -8.903 -5.826 1.185 1.00 95.81 85 VAL A O 1
ATOM 690 N N . LEU A 1 86 ? -9.595 -7.410 -0.208 1.00 95.88 86 LEU A N 1
ATOM 691 C CA . LEU A 1 86 ? -9.309 -6.645 -1.412 1.00 95.88 86 LEU A CA 1
ATOM 692 C C . LEU A 1 86 ? -10.545 -5.836 -1.831 1.00 95.88 86 LEU A C 1
ATOM 694 O O . LEU A 1 86 ? -11.684 -6.251 -1.564 1.00 95.88 86 LEU A O 1
ATOM 698 N N . PRO A 1 87 ? -10.374 -4.670 -2.477 1.00 93.94 87 PRO A N 1
ATOM 699 C CA . PRO A 1 87 ? -11.439 -4.055 -3.253 1.00 93.94 87 PRO A CA 1
ATOM 700 C C . PRO A 1 87 ? -12.026 -5.051 -4.252 1.00 93.94 87 PRO A C 1
ATOM 702 O O . PRO A 1 87 ? -11.306 -5.866 -4.832 1.00 93.94 87 PRO A O 1
ATOM 705 N N . ARG A 1 88 ? -13.341 -4.975 -4.472 1.00 92.50 88 ARG A N 1
ATOM 706 C CA . ARG A 1 88 ? -13.986 -5.809 -5.484 1.00 92.50 88 ARG A CA 1
ATOM 707 C C . ARG A 1 88 ? -13.452 -5.421 -6.859 1.00 92.50 88 ARG A C 1
ATOM 709 O O . ARG A 1 88 ? -13.580 -4.271 -7.272 1.00 92.50 88 ARG A O 1
ATOM 716 N N . TYR A 1 89 ? -12.866 -6.393 -7.542 1.00 92.50 89 TYR A N 1
ATOM 717 C CA . TYR A 1 89 ? -12.263 -6.201 -8.849 1.00 92.50 89 TYR A CA 1
ATOM 718 C C . TYR A 1 89 ? -13.260 -6.539 -9.958 1.00 92.50 89 TYR A C 1
ATOM 720 O O . TYR A 1 89 ? -13.906 -7.584 -9.918 1.00 92.50 89 TYR A O 1
ATOM 728 N N . TYR A 1 90 ? -13.389 -5.645 -10.938 1.00 90.94 90 TYR A N 1
ATOM 729 C CA . TYR A 1 90 ? -14.335 -5.787 -12.053 1.00 90.94 90 TYR A CA 1
ATOM 730 C C . TYR A 1 90 ? -13.648 -6.018 -13.405 1.00 90.94 90 TYR A C 1
ATOM 732 O O . TYR A 1 90 ? -14.329 -6.137 -14.419 1.00 90.94 90 TYR A O 1
ATOM 740 N N . GLY A 1 91 ? -12.317 -6.115 -13.421 1.00 89.25 91 GLY A N 1
ATOM 741 C CA . GLY A 1 91 ? -11.529 -6.303 -14.635 1.00 89.25 91 GLY A CA 1
ATOM 742 C C . GLY A 1 91 ? -10.807 -5.039 -15.091 1.00 89.25 91 GLY A C 1
ATOM 743 O O . GLY A 1 91 ? -10.750 -4.026 -14.391 1.00 89.25 91 GLY A O 1
ATOM 744 N N . ILE A 1 92 ? -10.221 -5.139 -16.278 1.00 86.56 92 ILE A N 1
ATOM 745 C CA . ILE A 1 92 ? -9.492 -4.062 -16.944 1.00 86.56 92 ILE A CA 1
ATOM 746 C C . ILE A 1 92 ? -10.410 -3.461 -17.995 1.00 86.56 92 ILE A C 1
ATOM 748 O O . ILE A 1 92 ? -11.067 -4.185 -18.740 1.00 86.56 92 ILE A O 1
ATOM 752 N N . VAL A 1 93 ? -10.432 -2.136 -18.064 1.00 84.81 93 VAL A N 1
ATOM 753 C CA . VAL A 1 93 ? -11.122 -1.399 -19.120 1.00 84.81 93 VAL A CA 1
ATOM 754 C C . VAL A 1 93 ? -10.105 -0.579 -19.894 1.00 84.81 93 VAL A C 1
ATOM 756 O O . VAL A 1 93 ? -9.162 -0.036 -19.315 1.00 84.81 93 VAL A O 1
ATOM 75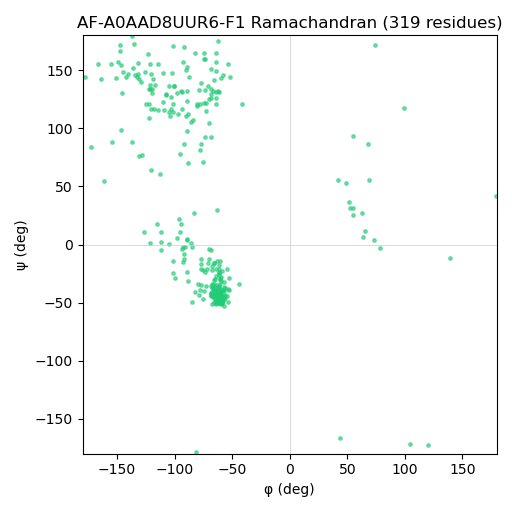9 N N . GLN A 1 94 ? -10.293 -0.487 -21.206 1.00 76.50 94 GLN A N 1
ATOM 760 C CA . GLN A 1 94 ? -9.477 0.383 -22.035 1.00 76.50 94 GLN A CA 1
ATOM 761 C C . GLN A 1 94 ? -9.968 1.822 -21.870 1.00 76.50 94 GLN A C 1
ATOM 763 O O . GLN A 1 94 ? -11.129 2.128 -22.140 1.00 76.50 94 GLN A O 1
ATOM 768 N N . VAL A 1 95 ? -9.082 2.712 -21.425 1.00 69.44 95 VAL A N 1
ATOM 769 C CA . VAL A 1 95 ? -9.363 4.149 -21.420 1.00 69.44 95 VAL A CA 1
ATOM 770 C C . VAL A 1 95 ? -9.040 4.676 -22.811 1.00 69.44 95 VAL A C 1
ATOM 772 O O . VAL A 1 95 ? -7.876 4.774 -23.190 1.00 69.44 95 VAL A O 1
ATOM 775 N N . VAL A 1 96 ? -10.075 4.990 -23.585 1.00 65.69 96 VAL A N 1
ATOM 776 C CA . VAL A 1 96 ? -9.914 5.617 -24.899 1.00 65.69 96 VAL A CA 1
ATOM 777 C C . VAL A 1 96 ? -9.928 7.127 -24.697 1.00 65.69 96 VAL A C 1
ATOM 779 O O . VAL A 1 96 ? -10.957 7.702 -24.351 1.00 65.69 96 VAL A O 1
ATOM 782 N N . LYS A 1 97 ? -8.777 7.772 -24.891 1.00 60.69 97 LYS A N 1
ATOM 783 C CA . LYS A 1 97 ? -8.711 9.225 -25.054 1.00 60.69 97 LYS A CA 1
ATOM 784 C C . LYS A 1 97 ? -9.078 9.530 -26.507 1.00 60.69 97 LYS A C 1
ATOM 786 O O . LYS A 1 97 ? -8.416 9.022 -27.408 1.00 60.69 97 LYS A O 1
ATOM 791 N N . GLU A 1 98 ? -10.122 10.314 -26.756 1.00 47.12 98 GLU A N 1
ATOM 792 C CA . GLU A 1 98 ? -10.412 10.792 -28.114 1.00 47.12 98 GLU A CA 1
ATOM 793 C C . GLU A 1 98 ? -9.403 11.886 -28.493 1.00 47.12 98 GLU A C 1
ATOM 795 O O . GLU A 1 98 ? -9.620 13.052 -28.188 1.00 47.12 98 GLU A O 1
ATOM 800 N N . GLU A 1 99 ? -8.287 11.525 -29.140 1.00 44.25 99 GLU A N 1
ATOM 801 C CA . GLU A 1 99 ? -7.377 12.490 -29.782 1.00 44.25 99 GLU A CA 1
ATOM 802 C C . GLU A 1 99 ? -6.796 11.966 -31.118 1.00 44.25 99 GLU A C 1
ATOM 804 O O . GLU A 1 99 ? -6.523 10.776 -31.272 1.00 44.25 99 GLU A O 1
ATOM 809 N N . TYR A 1 100 ? -6.628 12.893 -32.080 1.00 39.59 100 TYR A N 1
ATOM 810 C CA . TYR A 1 100 ? -6.028 12.739 -33.423 1.00 39.59 100 TYR A CA 1
ATOM 811 C C . TYR A 1 100 ? -4.609 12.115 -33.390 1.00 39.59 100 TYR A C 1
ATOM 813 O O . TYR A 1 100 ? -3.916 12.223 -32.379 1.00 39.59 100 TYR A O 1
ATOM 821 N N . PRO A 1 101 ? -4.148 11.460 -34.477 1.00 33.25 101 PRO A N 1
ATOM 822 C CA . PRO A 1 101 ? -3.197 10.353 -34.387 1.00 33.25 101 PRO A CA 1
ATOM 823 C C . PRO A 1 101 ? -1.752 10.799 -34.125 1.00 33.25 101 PRO A C 1
ATOM 825 O O . PRO A 1 101 ? -1.258 11.704 -34.802 1.00 33.25 101 PRO A O 1
ATOM 828 N N . PRO A 1 102 ? -1.021 10.082 -33.252 1.00 36.34 102 PRO A N 1
ATOM 829 C CA . PRO A 1 102 ? 0.434 10.072 -33.281 1.00 36.34 102 PRO A CA 1
ATOM 830 C C . PRO A 1 102 ? 1.034 8.665 -33.466 1.00 36.34 102 PRO A C 1
ATOM 832 O O . PRO A 1 102 ? 0.438 7.646 -33.131 1.00 36.34 102 PRO A O 1
ATOM 835 N N . SER A 1 103 ? 2.252 8.675 -34.010 1.00 42.19 103 SER A N 1
ATOM 836 C CA . SER A 1 103 ? 3.041 7.578 -34.582 1.00 42.19 103 SER A CA 1
ATOM 837 C C . SER A 1 103 ? 3.557 6.505 -33.610 1.00 42.19 103 SER A C 1
ATOM 839 O O . SER A 1 103 ? 3.871 6.789 -32.450 1.00 42.19 103 SER A O 1
ATOM 841 N N . ASP A 1 104 ? 3.711 5.302 -34.177 1.00 33.78 104 ASP A N 1
ATOM 842 C CA . ASP A 1 104 ? 4.157 4.026 -33.598 1.00 33.78 104 ASP A CA 1
ATOM 843 C C . ASP A 1 104 ? 5.602 3.994 -33.076 1.00 33.78 104 ASP A C 1
ATOM 845 O O . ASP A 1 104 ? 6.502 4.556 -33.698 1.00 33.78 104 ASP A O 1
ATOM 849 N N . THR A 1 105 ? 5.839 3.177 -32.041 1.00 30.61 105 THR A N 1
ATOM 850 C CA . THR A 1 105 ? 7.131 2.508 -31.774 1.00 30.61 105 THR A CA 1
ATOM 851 C C . THR A 1 105 ? 6.913 1.174 -31.043 1.00 30.61 105 THR A C 1
ATOM 853 O O . THR A 1 105 ? 6.011 1.073 -30.216 1.00 30.61 105 THR A O 1
ATOM 856 N N . LYS A 1 106 ? 7.732 0.164 -31.382 1.00 30.86 106 LYS A N 1
ATOM 857 C CA . LYS A 1 106 ? 7.706 -1.236 -30.907 1.00 30.86 106 LYS A CA 1
ATOM 858 C C . LYS A 1 106 ? 8.794 -1.498 -29.854 1.00 30.86 106 LYS A C 1
ATOM 860 O O . LYS A 1 106 ? 9.893 -0.970 -30.008 1.00 30.86 106 LYS A O 1
ATOM 865 N N . ASP A 1 107 ? 8.511 -2.388 -28.903 1.00 27.73 107 ASP A N 1
ATOM 866 C CA . ASP A 1 107 ? 9.446 -2.885 -27.878 1.00 27.73 107 ASP A CA 1
ATOM 867 C C . ASP A 1 107 ? 10.179 -4.179 -28.297 1.00 27.73 107 ASP A C 1
ATOM 869 O O . ASP A 1 107 ? 9.701 -4.937 -29.147 1.00 27.73 107 ASP A O 1
ATOM 873 N N . SER A 1 108 ? 11.341 -4.432 -27.677 1.00 29.09 108 SER A N 1
ATOM 874 C CA . SER A 1 108 ? 12.176 -5.637 -27.830 1.00 29.09 108 SER A CA 1
ATOM 875 C C . SER A 1 108 ? 12.653 -6.187 -26.477 1.00 29.09 108 SER A C 1
ATOM 877 O O . SER A 1 108 ? 12.962 -5.410 -25.579 1.00 29.09 108 SER A O 1
ATOM 879 N N . GLU A 1 109 ? 12.770 -7.516 -26.377 1.00 30.78 109 GLU A N 1
ATOM 880 C CA . GLU A 1 109 ? 13.118 -8.302 -25.179 1.00 30.78 109 GLU A CA 1
ATOM 881 C C . GLU A 1 109 ? 14.633 -8.413 -24.843 1.00 30.78 109 GLU A C 1
ATOM 883 O O . GLU A 1 109 ? 15.493 -8.304 -25.718 1.00 30.78 109 GLU A O 1
ATOM 888 N N . ILE A 1 110 ? 14.879 -8.854 -23.590 1.00 28.56 110 ILE A N 1
ATOM 889 C CA . ILE A 1 110 ? 16.031 -9.594 -23.001 1.00 28.56 110 ILE A CA 1
ATOM 890 C C . ILE A 1 110 ? 17.092 -8.770 -22.227 1.00 28.56 110 ILE A C 1
ATOM 892 O O . ILE A 1 110 ? 17.863 -8.031 -22.825 1.00 28.56 110 ILE A O 1
ATOM 896 N N . CYS A 1 111 ? 17.263 -9.037 -20.910 1.00 28.08 111 CYS A N 1
ATOM 897 C CA . CYS A 1 111 ? 18.404 -9.816 -20.354 1.00 28.08 111 CYS A CA 1
ATOM 898 C C . CYS A 1 111 ? 18.356 -10.034 -18.818 1.00 28.08 111 CYS A C 1
ATOM 900 O O . CYS A 1 111 ? 17.951 -9.167 -18.046 1.00 28.08 111 CYS A O 1
ATOM 902 N N . LYS A 1 112 ? 18.820 -11.220 -18.379 1.00 30.62 112 LYS A N 1
ATOM 903 C CA . LYS A 1 112 ? 18.884 -11.716 -16.989 1.00 30.62 112 LYS A CA 1
ATOM 904 C C . LYS A 1 112 ? 20.194 -11.360 -16.272 1.00 30.62 112 LYS A C 1
ATOM 906 O O . LYS A 1 112 ? 21.264 -11.364 -16.867 1.00 30.62 112 LYS A O 1
ATOM 911 N N . LYS A 1 113 ? 20.063 -11.260 -14.940 1.00 34.50 113 LYS A N 1
ATOM 912 C CA . LYS A 1 113 ? 21.083 -11.273 -13.868 1.00 34.50 113 LYS A CA 1
A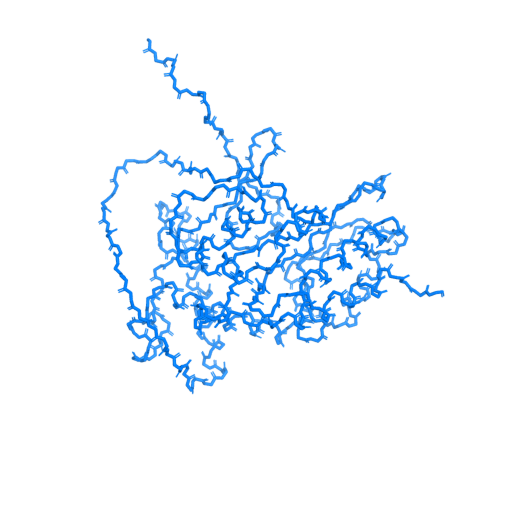TOM 913 C C . LYS A 1 113 ? 22.201 -10.240 -13.997 1.00 34.50 113 LYS A C 1
ATOM 915 O O . LYS A 1 113 ? 23.284 -10.511 -14.501 1.00 34.50 113 LYS A O 1
ATOM 920 N N . ALA A 1 114 ? 21.961 -9.106 -13.352 1.00 32.78 114 ALA A N 1
ATOM 921 C CA . ALA A 1 114 ? 22.956 -8.089 -13.093 1.00 32.78 114 ALA A CA 1
ATOM 922 C C . ALA A 1 114 ? 23.066 -7.901 -11.565 1.00 32.78 114 ALA A C 1
ATOM 924 O O . ALA A 1 114 ? 22.104 -7.535 -10.894 1.00 32.78 114 ALA A O 1
ATOM 925 N N . ASN A 1 115 ? 24.239 -8.200 -11.010 1.00 46.66 115 ASN A N 1
ATOM 926 C CA . ASN A 1 115 ? 24.582 -7.993 -9.607 1.00 46.66 115 ASN A CA 1
ATOM 927 C C . ASN A 1 115 ? 25.218 -6.592 -9.502 1.00 46.66 115 ASN A C 1
ATOM 929 O O . ASN A 1 115 ? 26.426 -6.472 -9.661 1.00 46.66 115 ASN A O 1
ATOM 933 N N . TYR A 1 116 ? 24.430 -5.518 -9.344 1.00 48.66 116 TYR A N 1
ATOM 934 C CA . TYR A 1 116 ? 24.960 -4.140 -9.417 1.00 48.66 116 TYR A CA 1
ATOM 935 C C . TYR A 1 116 ? 24.257 -3.173 -8.455 1.00 48.66 116 TYR A C 1
ATOM 937 O O . TYR A 1 116 ? 23.075 -3.311 -8.159 1.00 48.66 116 TYR A O 1
ATOM 945 N N . GLY A 1 117 ? 24.913 -2.142 -7.919 1.00 45.09 117 GLY A N 1
ATOM 946 C CA . GLY A 1 117 ? 26.294 -1.691 -8.099 1.00 45.09 117 GLY A CA 1
ATOM 947 C C . GLY A 1 117 ? 26.787 -1.024 -6.814 1.00 45.09 117 GLY A C 1
ATOM 948 O O . GLY A 1 117 ? 25.976 -0.564 -5.997 1.00 45.09 117 GLY A O 1
ATOM 949 N N . GLY A 1 118 ? 28.110 -0.987 -6.637 1.00 55.47 118 GLY A N 1
ATOM 950 C CA . GLY A 1 118 ? 28.846 -0.430 -5.490 1.00 55.47 118 GLY A CA 1
ATOM 951 C C . GLY A 1 118 ? 28.677 1.081 -5.266 1.00 55.47 118 GLY A C 1
ATOM 952 O O . GLY A 1 118 ? 29.582 1.745 -4.769 1.00 55.47 118 GLY A O 1
ATOM 953 N N . LEU A 1 119 ? 27.526 1.642 -5.642 1.00 69.69 119 LEU A N 1
ATOM 954 C CA . LEU A 1 119 ? 27.098 2.981 -5.281 1.00 69.69 119 LEU A CA 1
ATOM 955 C C . LEU A 1 119 ? 26.898 3.062 -3.768 1.00 69.69 119 LEU A C 1
ATOM 957 O O . LEU A 1 119 ? 26.207 2.235 -3.164 1.00 69.69 119 LEU A O 1
ATOM 961 N N . THR A 1 120 ? 27.471 4.104 -3.174 1.00 77.19 120 THR A N 1
ATOM 962 C CA . THR A 1 120 ? 27.236 4.457 -1.775 1.00 77.19 120 THR A CA 1
ATOM 963 C C . THR A 1 120 ? 25.768 4.837 -1.561 1.00 77.19 120 THR A C 1
ATOM 965 O O . THR A 1 120 ? 25.068 5.240 -2.497 1.00 77.19 120 THR A O 1
ATOM 968 N N . ASN A 1 121 ? 25.286 4.732 -0.320 1.00 75.81 121 ASN A N 1
ATOM 969 C CA . ASN A 1 121 ? 23.922 5.150 0.016 1.00 75.81 121 ASN A CA 1
ATOM 970 C C . ASN A 1 121 ? 23.673 6.628 -0.333 1.00 75.81 121 ASN A C 1
ATOM 972 O O . ASN A 1 121 ? 22.611 6.942 -0.863 1.00 75.81 121 ASN A O 1
ATOM 976 N N . ASP A 1 122 ? 24.664 7.504 -0.151 1.00 79.94 122 ASP A N 1
ATOM 977 C CA . ASP A 1 122 ? 24.550 8.931 -0.484 1.00 79.94 122 ASP A CA 1
ATOM 978 C C . ASP A 1 122 ? 24.285 9.162 -1.975 1.00 79.94 122 ASP A C 1
ATOM 980 O O . ASP A 1 122 ? 23.414 9.952 -2.343 1.00 79.94 122 ASP A O 1
ATOM 984 N N . LYS A 1 123 ? 24.970 8.409 -2.850 1.00 83.19 123 LYS A N 1
ATOM 985 C CA . LYS A 1 123 ? 24.724 8.470 -4.297 1.00 83.19 123 LYS A CA 1
ATOM 986 C C . LYS A 1 123 ? 23.309 8.007 -4.642 1.00 83.19 123 LYS A C 1
ATOM 988 O O . LYS A 1 123 ? 22.649 8.640 -5.462 1.00 83.19 123 LYS A O 1
ATOM 993 N N . ARG A 1 124 ? 22.806 6.953 -3.987 1.00 84.00 124 ARG A N 1
ATOM 994 C CA . ARG A 1 124 ? 21.426 6.469 -4.186 1.00 84.00 124 ARG A CA 1
ATOM 995 C C . ARG A 1 124 ? 20.392 7.505 -3.740 1.00 84.00 124 ARG A C 1
ATOM 997 O O . ARG A 1 124 ? 19.418 7.728 -4.456 1.00 84.00 124 ARG A O 1
ATOM 1004 N N . ILE A 1 125 ? 20.616 8.167 -2.602 1.00 83.25 125 ILE A N 1
ATOM 1005 C CA . ILE A 1 125 ? 19.750 9.245 -2.098 1.00 83.25 125 ILE A CA 1
ATOM 1006 C C . ILE A 1 125 ? 19.706 10.409 -3.091 1.00 83.25 125 ILE A C 1
ATOM 1008 O O . ILE A 1 125 ? 18.617 10.858 -3.454 1.00 83.25 125 ILE A O 1
ATOM 1012 N N . ALA A 1 126 ? 20.866 10.855 -3.580 1.00 85.56 126 ALA A N 1
ATOM 1013 C CA . ALA A 1 126 ? 20.954 11.924 -4.572 1.00 85.56 126 ALA A CA 1
ATOM 1014 C C . ALA A 1 126 ? 20.218 11.567 -5.877 1.00 85.56 126 ALA A C 1
ATOM 1016 O O . ALA A 1 126 ? 19.427 12.370 -6.371 1.00 85.56 126 ALA A O 1
ATOM 1017 N N . CYS A 1 127 ? 20.391 10.339 -6.381 1.00 87.69 127 CYS A N 1
ATOM 1018 C CA . CYS A 1 127 ? 19.701 9.863 -7.585 1.00 87.69 127 CYS A CA 1
ATOM 1019 C C . CYS A 1 127 ? 18.177 9.847 -7.406 1.00 87.69 127 CYS A C 1
ATOM 1021 O O . CYS A 1 127 ? 17.442 10.349 -8.255 1.00 87.69 127 CYS A O 1
ATOM 1023 N N . VAL A 1 128 ? 17.680 9.307 -6.284 1.00 85.81 128 VAL A N 1
ATOM 1024 C CA . VAL A 1 128 ? 16.237 9.275 -5.995 1.00 85.81 128 VAL A CA 1
ATOM 1025 C C . VAL A 1 128 ? 15.665 10.687 -5.868 1.00 85.81 128 VAL A C 1
ATOM 1027 O O . VAL A 1 128 ? 14.541 10.918 -6.317 1.00 85.81 128 VAL A O 1
ATOM 1030 N N . LYS A 1 129 ? 16.418 11.633 -5.293 1.00 86.94 129 LYS A N 1
ATOM 1031 C CA . LYS A 1 129 ? 16.019 13.043 -5.212 1.00 86.94 129 LYS A CA 1
ATOM 1032 C C . LYS A 1 129 ? 15.909 13.672 -6.606 1.00 86.94 129 LYS A C 1
ATOM 1034 O O . LYS A 1 129 ? 14.838 14.174 -6.939 1.00 86.94 129 LYS A O 1
ATOM 1039 N N . LYS A 1 130 ? 16.943 13.541 -7.445 1.00 87.44 130 LYS A N 1
ATOM 1040 C CA . LYS A 1 130 ? 16.943 14.044 -8.832 1.00 87.44 130 LYS A CA 1
ATOM 1041 C C . LYS A 1 130 ? 15.788 13.456 -9.647 1.00 87.44 130 LYS A C 1
ATOM 1043 O O . LYS A 1 130 ? 15.044 14.174 -10.308 1.00 87.44 130 LYS A O 1
ATOM 1048 N N . TRP A 1 131 ? 15.554 12.152 -9.519 1.00 87.44 131 TRP A N 1
ATOM 1049 C CA . TRP A 1 131 ? 14.418 11.481 -10.149 1.00 87.44 131 TRP A CA 1
ATOM 1050 C C . TRP A 1 131 ? 13.058 12.039 -9.694 1.00 87.44 131 TRP A C 1
ATOM 1052 O O . TRP A 1 131 ? 12.150 12.209 -10.507 1.00 87.44 131 TRP A O 1
ATOM 1062 N N . GLN A 1 132 ? 12.884 12.347 -8.404 1.00 82.44 132 GLN A N 1
ATOM 1063 C CA . GLN A 1 132 ? 11.653 12.975 -7.904 1.00 82.44 132 GLN A CA 1
ATOM 1064 C C . GLN A 1 132 ? 11.464 14.402 -8.429 1.00 82.44 132 GLN A C 1
ATOM 1066 O O . GLN A 1 132 ? 10.331 14.778 -8.744 1.00 82.44 132 GLN A O 1
ATOM 1071 N N . GLU A 1 133 ? 12.545 15.172 -8.533 1.00 83.00 133 GLU A N 1
ATOM 1072 C CA . GLU A 1 133 ? 12.547 16.529 -9.088 1.00 83.00 133 GLU A CA 1
ATOM 1073 C C . GLU A 1 133 ? 12.134 16.511 -10.564 1.00 83.00 133 GLU A C 1
ATOM 1075 O O . GLU A 1 133 ? 11.168 17.183 -10.920 1.00 83.00 133 GLU A O 1
ATOM 1080 N N . LEU A 1 134 ? 12.744 15.646 -11.384 1.00 81.81 134 LEU A N 1
ATOM 1081 C CA . LEU A 1 134 ? 12.380 15.458 -12.796 1.00 81.81 134 LEU A CA 1
ATOM 1082 C C . LEU A 1 134 ? 10.913 15.044 -12.964 1.00 81.81 134 LEU A C 1
ATOM 1084 O O . LEU A 1 134 ? 10.175 15.625 -13.758 1.00 81.81 134 LEU A O 1
ATOM 1088 N N . LYS A 1 135 ? 10.436 14.090 -12.153 1.00 76.06 135 LYS A N 1
ATOM 1089 C CA . LYS A 1 135 ? 9.018 13.696 -12.164 1.00 76.06 135 LYS A CA 1
ATOM 1090 C C . LYS A 1 135 ? 8.080 14.846 -11.817 1.00 76.06 135 LYS A C 1
ATOM 1092 O O . LYS A 1 135 ? 6.949 14.864 -12.293 1.00 76.06 135 LYS A O 1
ATOM 1097 N N . THR A 1 136 ? 8.501 15.744 -10.935 1.00 71.75 136 THR A N 1
ATOM 1098 C CA . THR A 1 136 ? 7.693 16.896 -10.532 1.00 71.75 136 THR A CA 1
ATOM 1099 C C . THR A 1 136 ? 7.694 17.943 -11.639 1.00 71.75 136 THR A C 1
ATOM 1101 O O . THR A 1 136 ? 6.617 18.360 -12.052 1.00 71.75 136 THR A O 1
ATOM 1104 N N . ALA A 1 137 ? 8.864 18.267 -12.196 1.00 72.50 137 ALA A N 1
ATOM 1105 C CA . ALA A 1 137 ? 9.009 19.170 -13.336 1.00 72.50 137 ALA A CA 1
ATOM 1106 C C . ALA A 1 137 ? 8.129 18.736 -14.519 1.00 72.50 137 ALA A C 1
ATOM 1108 O O . ALA A 1 137 ? 7.299 19.513 -14.981 1.00 72.50 137 ALA A O 1
ATOM 1109 N N . HIS A 1 138 ? 8.176 17.458 -14.910 1.00 68.81 138 HIS A N 1
ATOM 1110 C CA . HIS A 1 138 ? 7.339 16.953 -16.001 1.00 68.81 138 HIS A CA 1
ATOM 1111 C C . HIS A 1 138 ? 5.836 16.978 -15.697 1.00 68.81 138 HIS A C 1
ATOM 1113 O O . HIS A 1 138 ? 5.041 17.151 -16.618 1.00 68.81 138 HIS A O 1
ATOM 1119 N N . LYS A 1 139 ? 5.410 16.833 -14.432 1.00 62.69 139 LYS A N 1
ATOM 1120 C CA . LYS A 1 139 ? 3.991 17.005 -14.055 1.00 62.69 139 LYS A CA 1
ATOM 1121 C C . LYS A 1 139 ? 3.523 18.450 -14.223 1.00 62.69 139 LYS A C 1
ATOM 1123 O O . LYS A 1 139 ? 2.408 18.666 -14.688 1.00 62.69 139 LYS A O 1
ATOM 1128 N N . LEU A 1 140 ? 4.360 19.413 -13.838 1.00 58.94 140 LEU A N 1
ATOM 1129 C CA . LEU A 1 140 ? 4.077 20.838 -14.009 1.00 58.94 140 LEU A CA 1
ATOM 1130 C C . LEU A 1 140 ? 4.055 21.227 -15.492 1.00 58.94 140 LEU A C 1
ATOM 1132 O O . LEU A 1 140 ? 3.130 21.908 -15.920 1.00 58.94 140 LEU A O 1
ATOM 1136 N N . GLU A 1 141 ? 5.005 20.730 -16.284 1.00 54.66 141 GLU A N 1
ATOM 1137 C CA . GLU A 1 141 ? 5.053 20.969 -17.732 1.00 54.66 141 GLU A CA 1
ATOM 1138 C C . GLU A 1 141 ? 3.850 20.353 -18.456 1.00 54.66 141 GLU A C 1
ATOM 1140 O O . GLU A 1 141 ? 3.249 21.012 -19.288 1.00 54.66 141 GLU A O 1
ATOM 1145 N N . SER A 1 142 ? 3.419 19.143 -18.078 1.00 50.56 142 SER A N 1
ATOM 1146 C CA . SER A 1 142 ? 2.258 18.459 -18.686 1.00 50.56 142 SER A CA 1
ATOM 1147 C C . SER A 1 142 ? 0.902 19.099 -18.348 1.00 50.56 142 SER A C 1
ATOM 1149 O O . SER A 1 142 ? -0.130 18.639 -18.836 1.00 50.56 142 SER A O 1
ATOM 1151 N N . SER A 1 143 ? 0.885 20.130 -17.493 1.00 49.19 143 SER A N 1
ATOM 1152 C CA . SER A 1 143 ? -0.320 20.919 -17.204 1.00 49.19 143 SER A CA 1
ATOM 1153 C C . SER A 1 143 ? -0.645 21.912 -18.334 1.00 49.19 143 SER A C 1
ATOM 1155 O O . SER A 1 143 ? -1.759 22.428 -18.383 1.00 49.19 143 SER A O 1
ATOM 1157 N N . GLY A 1 144 ? 0.287 22.130 -19.272 1.00 42.81 144 GLY A N 1
ATOM 1158 C CA . GLY A 1 144 ? 0.027 22.683 -20.600 1.00 42.81 144 GLY A CA 1
ATOM 1159 C C . GLY A 1 144 ? 0.513 21.688 -21.656 1.00 42.81 144 GLY A C 1
ATOM 1160 O O . GLY A 1 144 ? 1.676 21.322 -21.663 1.00 42.81 144 GLY A O 1
ATOM 1161 N N . GLU A 1 145 ? -0.373 21.224 -22.535 1.00 37.81 145 GLU A N 1
ATOM 1162 C CA . GLU A 1 145 ? -0.058 20.313 -23.653 1.00 37.81 145 GLU A CA 1
ATOM 1163 C C . GLU A 1 145 ? 0.361 18.866 -23.280 1.00 37.81 145 GLU A C 1
ATOM 1165 O O . GLU A 1 145 ? 1.519 18.455 -23.259 1.00 37.81 145 GLU A O 1
ATOM 1170 N N . GLY A 1 146 ? -0.653 18.013 -23.116 1.00 46.09 146 GLY A N 1
ATOM 1171 C CA . GLY A 1 146 ? -0.851 16.888 -24.041 1.00 46.09 146 GLY A CA 1
ATOM 1172 C C . GLY A 1 146 ? 0.081 15.667 -24.015 1.00 46.09 146 GLY A C 1
ATOM 1173 O O . GLY A 1 146 ? -0.122 14.790 -24.849 1.00 46.09 146 GLY A O 1
ATOM 1174 N N . SER A 1 147 ? 1.056 15.520 -23.110 1.00 41.00 147 SER A N 1
ATOM 1175 C CA . SER A 1 147 ? 1.938 14.334 -23.147 1.00 41.00 147 SER A CA 1
ATOM 1176 C C . SER A 1 147 ? 2.222 13.697 -21.785 1.00 41.00 147 SER A C 1
ATOM 1178 O O . SER A 1 147 ? 3.253 13.922 -21.156 1.00 41.00 147 SER A O 1
ATOM 1180 N N . THR A 1 148 ? 1.352 12.771 -21.370 1.00 43.28 148 THR A N 1
ATOM 1181 C CA . THR A 1 148 ? 1.622 11.835 -20.260 1.00 43.28 148 THR A CA 1
ATOM 1182 C C . THR A 1 148 ? 2.797 10.887 -20.546 1.00 43.28 148 THR A C 1
ATOM 1184 O O . THR A 1 148 ? 3.337 10.299 -19.608 1.00 43.28 148 THR A O 1
ATOM 1187 N N . LYS A 1 149 ? 3.250 10.785 -21.810 1.00 43.00 149 LYS A N 1
ATOM 1188 C CA . LYS A 1 149 ? 4.418 9.986 -22.227 1.00 43.00 149 LYS A CA 1
ATOM 1189 C C . LYS A 1 149 ? 5.733 10.450 -21.575 1.00 43.00 149 LYS A C 1
ATOM 1191 O O . LYS A 1 149 ? 6.622 9.631 -21.383 1.00 43.00 149 LYS A O 1
ATOM 1196 N N . ARG A 1 150 ? 5.877 11.724 -21.171 1.00 50.84 150 ARG A N 1
ATOM 1197 C CA . ARG A 1 150 ? 7.157 12.252 -20.639 1.00 50.84 150 ARG A CA 1
ATOM 1198 C C . ARG A 1 150 ? 7.502 11.820 -19.210 1.00 50.84 150 ARG A C 1
ATOM 1200 O O . ARG A 1 150 ? 8.672 11.810 -18.851 1.00 50.84 150 ARG A O 1
ATOM 1207 N N . LEU A 1 151 ? 6.526 11.411 -18.394 1.00 52.22 151 LEU A N 1
ATOM 1208 C CA . LEU A 1 151 ? 6.769 11.014 -16.994 1.00 52.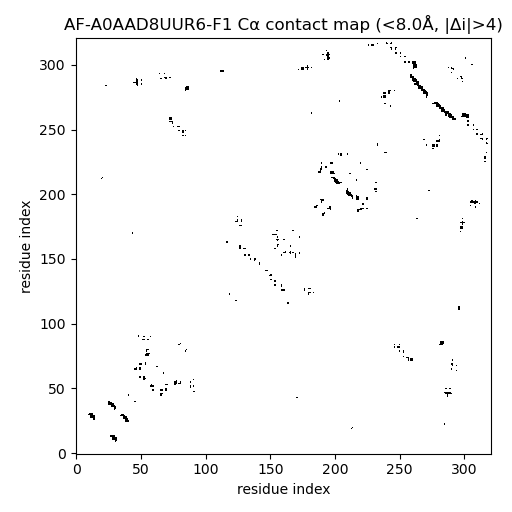22 151 LEU A CA 1
ATOM 1209 C C . LEU A 1 151 ? 7.619 9.744 -16.835 1.00 52.22 151 LEU A C 1
ATOM 1211 O O . LEU A 1 151 ? 8.100 9.466 -15.731 1.00 52.22 151 LEU A O 1
ATOM 1215 N N . TYR A 1 152 ? 7.764 8.981 -17.918 1.00 56.16 152 TYR A N 1
ATOM 1216 C CA . TYR A 1 152 ? 8.311 7.628 -17.922 1.00 56.16 152 TYR A CA 1
ATOM 1217 C C . TYR A 1 152 ? 9.551 7.464 -18.808 1.00 56.16 152 TYR A C 1
ATOM 1219 O O . TYR A 1 152 ? 10.136 6.390 -18.815 1.00 56.16 152 TYR A O 1
ATOM 1227 N N . ASN A 1 153 ? 10.011 8.543 -19.449 1.00 66.44 153 ASN A N 1
ATOM 1228 C CA . ASN A 1 153 ? 11.210 8.559 -20.296 1.00 66.44 153 ASN A CA 1
ATOM 1229 C C . ASN A 1 153 ? 12.483 8.993 -19.547 1.00 66.44 153 ASN A C 1
ATOM 1231 O O . ASN A 1 153 ? 13.450 9.393 -20.183 1.00 66.44 153 ASN A O 1
ATOM 1235 N N . ILE A 1 154 ? 12.490 8.955 -18.210 1.00 77.69 154 ILE A N 1
ATOM 1236 C CA . ILE A 1 154 ? 13.697 9.275 -17.434 1.00 77.69 154 ILE A CA 1
ATOM 1237 C C . ILE A 1 154 ? 14.688 8.120 -17.597 1.00 77.69 154 ILE A C 1
ATOM 1239 O O . ILE A 1 154 ? 14.424 7.009 -17.135 1.00 77.69 154 ILE A O 1
ATOM 1243 N N . THR A 1 155 ? 15.819 8.398 -18.235 1.00 83.06 155 THR A N 1
ATOM 1244 C CA . THR A 1 155 ? 16.893 7.442 -18.523 1.00 83.06 155 THR A CA 1
ATOM 1245 C C . THR A 1 155 ? 17.959 7.427 -17.428 1.00 83.06 155 THR A C 1
ATOM 1247 O O . THR A 1 155 ? 18.001 8.288 -16.544 1.00 83.06 155 THR A O 1
ATOM 1250 N N . ALA A 1 156 ? 18.867 6.450 -17.484 1.00 84.31 156 ALA A N 1
ATOM 1251 C CA . ALA A 1 156 ? 20.011 6.392 -16.578 1.00 84.31 156 ALA A CA 1
ATOM 1252 C C . ALA A 1 156 ? 20.922 7.622 -16.732 1.00 84.31 156 ALA A C 1
ATOM 1254 O O . ALA A 1 156 ? 21.400 8.167 -15.736 1.00 84.31 156 ALA A O 1
ATOM 1255 N N . SER A 1 157 ? 21.090 8.105 -17.967 1.00 84.19 157 SER A N 1
ATOM 1256 C CA . SER A 1 157 ? 21.868 9.306 -18.273 1.00 84.19 157 SER A CA 1
ATOM 1257 C C . SER A 1 157 ? 21.250 10.570 -17.675 1.00 84.19 157 SER A C 1
ATOM 1259 O O . SER A 1 157 ? 21.981 11.381 -17.116 1.00 84.19 157 SER A O 1
ATOM 1261 N N . ASP A 1 158 ? 19.920 10.708 -17.681 1.00 84.31 158 ASP A N 1
ATOM 1262 C CA . ASP A 1 158 ? 19.240 11.845 -17.033 1.00 84.31 158 ASP A CA 1
ATOM 1263 C C . ASP A 1 158 ? 19.505 11.900 -15.521 1.00 84.31 158 ASP A C 1
ATOM 1265 O O . ASP A 1 158 ? 19.419 12.957 -14.891 1.00 84.31 158 ASP A O 1
ATOM 1269 N N . LEU A 1 159 ? 19.844 10.760 -14.917 1.00 86.12 159 LEU A N 1
ATOM 1270 C CA . LEU A 1 159 ? 20.112 10.609 -13.490 1.00 86.12 159 LEU A CA 1
ATOM 1271 C C . LEU A 1 159 ? 21.603 10.639 -13.140 1.00 86.12 159 LEU A C 1
ATOM 1273 O O . LEU A 1 159 ? 21.942 10.441 -11.975 1.00 86.12 159 LEU A O 1
ATOM 1277 N N . ASP A 1 160 ? 22.471 10.903 -14.121 1.00 84.44 160 ASP A N 1
ATOM 1278 C CA . ASP A 1 160 ? 23.932 10.801 -14.007 1.00 84.44 160 ASP A CA 1
ATOM 1279 C C . ASP A 1 160 ? 24.386 9.433 -13.464 1.00 84.44 160 ASP A C 1
ATOM 1281 O O . ASP A 1 160 ? 25.386 9.318 -12.746 1.00 84.44 160 ASP A O 1
ATOM 1285 N N . LEU A 1 161 ? 23.630 8.374 -13.770 1.00 79.62 161 LEU A N 1
ATOM 1286 C CA . LEU A 1 161 ? 24.049 7.015 -13.464 1.00 79.62 161 LEU A CA 1
ATOM 1287 C C . LEU A 1 161 ? 25.157 6.627 -14.450 1.00 79.62 161 LEU A C 1
ATOM 1289 O O . LEU A 1 161 ? 25.055 6.892 -15.646 1.00 79.62 161 LEU A O 1
ATOM 1293 N N . GLY A 1 162 ? 26.241 6.047 -13.924 1.00 77.62 162 GLY A N 1
ATOM 1294 C CA . GLY A 1 162 ? 27.417 5.677 -14.716 1.00 77.62 162 GLY A CA 1
ATOM 1295 C C . GLY A 1 162 ? 27.118 4.634 -15.797 1.00 77.62 162 GLY A C 1
ATOM 1296 O O . GLY A 1 162 ? 26.018 4.083 -15.851 1.00 77.62 162 GLY A O 1
ATOM 1297 N N . ASP A 1 163 ? 28.124 4.335 -16.622 1.00 77.25 163 ASP A N 1
ATOM 1298 C CA . ASP A 1 163 ? 27.989 3.471 -17.805 1.00 77.25 163 ASP A CA 1
ATOM 1299 C C . ASP A 1 163 ? 27.360 2.099 -17.506 1.00 77.25 163 ASP A C 1
ATOM 1301 O O . ASP A 1 163 ? 26.619 1.580 -18.336 1.00 77.25 163 ASP A O 1
ATOM 1305 N N . ASP A 1 164 ? 27.542 1.574 -16.289 1.00 77.62 164 ASP A N 1
ATOM 1306 C CA . ASP A 1 164 ? 26.917 0.335 -15.798 1.00 77.62 164 ASP A CA 1
ATOM 1307 C C . ASP A 1 164 ? 25.375 0.313 -15.906 1.00 77.62 164 ASP A C 1
ATOM 1309 O O . ASP A 1 164 ? 24.769 -0.757 -15.868 1.00 77.62 164 ASP A O 1
ATOM 1313 N N . PHE A 1 165 ? 24.723 1.477 -16.006 1.00 82.38 165 PHE A N 1
ATOM 1314 C CA . PHE A 1 165 ? 23.262 1.614 -16.075 1.00 82.38 165 PHE A CA 1
ATOM 1315 C C . PHE A 1 165 ? 22.763 2.113 -17.433 1.00 82.38 165 PHE A C 1
ATOM 1317 O O . PHE A 1 165 ? 21.553 2.202 -17.631 1.00 82.38 165 PHE A O 1
ATOM 1324 N N . LYS A 1 166 ? 23.662 2.465 -18.358 1.00 78.94 166 LYS A N 1
ATOM 1325 C CA . LYS A 1 166 ? 23.317 3.169 -19.602 1.00 78.94 166 LYS A CA 1
ATOM 1326 C C . LYS A 1 166 ? 22.358 2.378 -20.492 1.00 78.94 166 LYS A C 1
ATOM 1328 O O . LYS A 1 166 ? 21.439 2.963 -21.056 1.00 78.94 166 LYS A O 1
ATOM 1333 N N . ASP A 1 167 ? 22.551 1.065 -20.555 1.00 79.69 167 ASP A N 1
ATOM 1334 C CA . ASP A 1 167 ? 21.747 0.156 -21.377 1.00 79.69 167 ASP A CA 1
ATOM 1335 C C . ASP A 1 167 ? 20.599 -0.491 -20.579 1.00 79.69 167 ASP A C 1
ATOM 1337 O O . ASP A 1 167 ? 19.972 -1.445 -21.037 1.00 79.69 167 ASP A O 1
ATOM 1341 N N . MET A 1 168 ? 20.323 -0.007 -19.359 1.00 80.25 168 MET A N 1
ATOM 1342 C CA . MET A 1 168 ? 19.236 -0.527 -18.536 1.00 80.25 168 MET A CA 1
ATOM 1343 C C . MET A 1 168 ? 17.880 -0.135 -19.139 1.00 80.25 168 MET A C 1
ATOM 1345 O O . MET A 1 168 ? 17.618 1.061 -19.299 1.00 80.25 168 MET A O 1
ATOM 1349 N N . PRO A 1 169 ? 16.985 -1.107 -19.396 1.00 77.25 169 PRO A N 1
ATOM 1350 C CA . PRO A 1 169 ? 15.644 -0.808 -19.875 1.00 77.25 169 PRO A CA 1
ATOM 1351 C C . PRO A 1 169 ? 14.869 0.109 -18.908 1.00 77.25 169 PRO A C 1
ATOM 1353 O O . PRO A 1 169 ? 15.051 -0.003 -17.685 1.00 77.25 169 PRO A O 1
ATOM 1356 N N . PRO A 1 170 ? 14.004 1.015 -19.403 1.00 74.88 170 PRO A N 1
ATOM 1357 C CA . PRO A 1 170 ? 13.269 1.966 -18.565 1.00 74.88 170 PRO A CA 1
ATOM 1358 C C . PRO A 1 170 ? 12.477 1.323 -17.417 1.00 74.88 170 PRO A C 1
ATOM 1360 O O . PRO A 1 170 ? 12.439 1.858 -16.307 1.00 74.88 170 PRO A O 1
ATOM 1363 N N . GLU A 1 171 ? 11.870 0.163 -17.652 1.00 71.88 171 GLU A N 1
ATOM 1364 C CA . GLU A 1 171 ? 11.116 -0.623 -16.678 1.00 71.88 171 GLU A CA 1
ATOM 1365 C C . GLU A 1 171 ? 12.002 -1.110 -15.524 1.00 71.88 171 GLU A C 1
ATOM 1367 O O . GLU A 1 171 ? 11.659 -0.940 -14.349 1.00 71.88 171 GLU A O 1
ATOM 1372 N N . HIS A 1 172 ? 13.193 -1.609 -15.848 1.00 77.38 172 HIS A N 1
ATOM 1373 C CA . HIS A 1 172 ? 14.194 -2.058 -14.886 1.00 77.38 172 HIS A CA 1
ATOM 1374 C C . HIS A 1 172 ? 14.764 -0.892 -14.082 1.00 77.38 172 HIS A C 1
ATOM 1376 O O . HIS A 1 172 ? 14.874 -0.973 -12.855 1.00 77.38 172 HIS A O 1
ATOM 1382 N N . LEU A 1 173 ? 15.052 0.226 -14.749 1.00 79.69 173 LEU A N 1
ATOM 1383 C CA . LEU A 1 173 ? 15.512 1.439 -14.088 1.00 79.69 173 LEU A CA 1
ATOM 1384 C C . LEU A 1 173 ? 14.443 1.990 -13.135 1.00 79.69 173 LEU A C 1
ATOM 1386 O O . LEU A 1 173 ? 14.751 2.378 -12.006 1.00 79.69 173 LEU A O 1
ATOM 1390 N N . ASN A 1 174 ? 13.170 1.982 -13.542 1.00 78.69 174 ASN A N 1
ATOM 1391 C CA . ASN A 1 174 ? 12.064 2.406 -12.687 1.00 78.69 174 ASN A CA 1
ATOM 1392 C C . ASN A 1 174 ? 11.951 1.525 -11.440 1.00 78.69 174 ASN A C 1
ATOM 1394 O O . ASN A 1 174 ? 11.862 2.058 -10.330 1.00 78.69 174 ASN A O 1
ATOM 1398 N N . ALA A 1 175 ? 11.996 0.201 -11.615 1.00 76.31 175 ALA A N 1
ATOM 1399 C CA . ALA A 1 175 ? 11.961 -0.764 -10.521 1.00 76.31 175 ALA A CA 1
ATOM 1400 C C . ALA A 1 175 ? 13.136 -0.552 -9.549 1.00 76.31 175 ALA A C 1
ATOM 1402 O O . ALA A 1 175 ? 12.932 -0.450 -8.336 1.00 76.31 175 ALA A O 1
ATOM 1403 N N . LEU A 1 176 ? 14.351 -0.352 -10.068 1.00 81.00 176 LEU A N 1
ATOM 1404 C CA . LEU A 1 176 ? 15.544 -0.073 -9.268 1.00 81.00 176 LEU A CA 1
ATOM 1405 C C . LEU A 1 176 ? 15.413 1.221 -8.448 1.00 81.00 176 LEU A C 1
ATOM 1407 O O . LEU A 1 176 ? 15.623 1.221 -7.231 1.00 81.00 176 LEU A O 1
ATOM 1411 N N . LEU A 1 177 ? 15.023 2.329 -9.083 1.00 84.00 177 LEU A N 1
ATOM 1412 C CA . LEU A 1 177 ? 14.838 3.619 -8.407 1.00 84.00 177 LEU A CA 1
ATOM 1413 C C . LEU A 1 177 ? 13.720 3.556 -7.364 1.00 84.00 177 LEU A C 1
ATOM 1415 O O . LEU A 1 177 ? 13.807 4.185 -6.303 1.00 84.00 177 LEU A O 1
ATOM 1419 N N . LYS A 1 178 ? 12.664 2.783 -7.638 1.00 80.19 178 LYS A N 1
ATOM 1420 C CA . LYS A 1 178 ? 11.598 2.497 -6.674 1.00 80.19 178 LYS A CA 1
ATOM 1421 C C . LYS A 1 178 ? 12.122 1.704 -5.488 1.00 80.19 178 LYS A C 1
ATOM 1423 O O . LYS A 1 178 ? 11.795 2.073 -4.360 1.00 80.19 178 LYS A O 1
ATOM 1428 N N . SER A 1 179 ? 12.971 0.710 -5.726 1.00 81.06 179 SER A N 1
ATOM 1429 C CA . SER A 1 179 ? 13.620 -0.075 -4.679 1.00 81.06 179 SER A CA 1
ATOM 1430 C C . SER A 1 179 ? 14.453 0.804 -3.746 1.00 81.06 179 SER A C 1
ATOM 1432 O O . SER A 1 179 ? 14.233 0.820 -2.531 1.00 81.06 179 SER A O 1
ATOM 1434 N N . TRP A 1 180 ? 15.324 1.653 -4.304 1.00 84.94 180 TRP A N 1
ATOM 1435 C CA . TRP A 1 180 ? 16.104 2.612 -3.514 1.00 84.94 180 TRP A CA 1
ATOM 1436 C C . TRP A 1 180 ? 15.216 3.581 -2.745 1.00 84.94 180 TRP A C 1
ATOM 1438 O O . TRP A 1 180 ? 15.450 3.831 -1.564 1.00 84.94 180 TRP A O 1
ATOM 1448 N N . ARG A 1 181 ? 14.169 4.102 -3.390 1.00 86.31 181 ARG A N 1
ATOM 1449 C CA . ARG A 1 181 ? 13.234 5.016 -2.744 1.00 86.31 181 ARG A CA 1
ATOM 1450 C C . ARG A 1 181 ? 12.540 4.375 -1.550 1.00 86.31 181 ARG A C 1
ATOM 1452 O O . ARG A 1 181 ? 12.461 5.035 -0.523 1.00 86.31 181 ARG A O 1
ATOM 1459 N N . GLN A 1 182 ? 12.020 3.153 -1.667 1.00 82.81 182 GLN A N 1
ATOM 1460 C CA . GLN A 1 182 ? 11.351 2.521 -0.525 1.00 82.81 182 GLN A CA 1
ATOM 1461 C C . GLN A 1 182 ? 12.324 2.303 0.626 1.00 82.81 182 GLN A C 1
ATOM 1463 O O . GLN A 1 182 ? 11.975 2.620 1.754 1.00 82.81 182 GLN A O 1
ATOM 1468 N N . LYS A 1 183 ? 13.568 1.897 0.344 1.00 83.25 183 LYS A N 1
ATOM 1469 C CA . LYS A 1 183 ? 14.595 1.776 1.385 1.00 83.25 183 LYS A CA 1
ATOM 1470 C C . LYS A 1 183 ? 14.871 3.105 2.097 1.00 83.25 183 LYS A C 1
ATOM 1472 O O . LYS A 1 183 ? 14.930 3.140 3.320 1.00 83.25 183 LYS A O 1
ATOM 1477 N N . ILE A 1 184 ? 15.002 4.199 1.342 1.00 85.00 184 ILE A N 1
ATOM 1478 C CA . ILE A 1 184 ? 15.204 5.543 1.906 1.00 85.00 184 ILE A CA 1
ATOM 1479 C C . ILE A 1 184 ? 14.010 5.944 2.773 1.00 85.00 184 ILE A C 1
ATOM 1481 O O . ILE A 1 184 ? 14.199 6.389 3.899 1.00 85.00 184 ILE A O 1
ATOM 1485 N N . VAL A 1 185 ? 12.781 5.764 2.279 1.00 85.62 185 VAL A N 1
ATOM 1486 C CA . VAL A 1 185 ? 11.590 6.140 3.050 1.00 85.62 185 VAL A CA 1
ATOM 1487 C C . VAL A 1 185 ? 11.447 5.268 4.296 1.00 85.62 185 VAL A C 1
ATOM 1489 O O . VAL A 1 185 ? 11.140 5.807 5.354 1.00 85.62 185 VAL A O 1
ATOM 1492 N N . ALA A 1 186 ? 11.724 3.967 4.210 1.00 85.62 186 ALA A N 1
ATOM 1493 C CA . ALA A 1 186 ? 11.689 3.080 5.366 1.00 85.62 186 ALA A CA 1
ATOM 1494 C C . ALA A 1 186 ? 12.638 3.560 6.474 1.00 85.62 186 ALA A C 1
ATOM 1496 O O . ALA A 1 186 ? 12.202 3.686 7.611 1.00 85.62 186 ALA A O 1
ATOM 1497 N N . SER A 1 187 ? 13.869 3.954 6.121 1.00 84.81 187 SER A N 1
ATOM 1498 C CA . SER A 1 187 ? 14.856 4.488 7.079 1.00 84.81 187 SER A CA 1
ATOM 1499 C C . SER A 1 187 ? 14.555 5.890 7.624 1.00 84.81 187 SER A C 1
ATOM 1501 O O . SER A 1 187 ? 15.178 6.335 8.580 1.00 84.81 187 SER A O 1
ATOM 1503 N N . GLN A 1 188 ? 13.646 6.627 6.983 1.00 87.38 188 GLN A N 1
ATOM 1504 C CA . GLN A 1 188 ? 13.282 8.000 7.356 1.00 87.38 188 GLN A CA 1
ATOM 1505 C C . GLN A 1 188 ? 11.922 8.080 8.050 1.00 87.38 188 GLN A C 1
ATOM 1507 O O . GLN A 1 188 ? 11.452 9.174 8.345 1.00 87.38 188 GLN A O 1
ATOM 1512 N N . THR A 1 189 ? 11.254 6.946 8.240 1.00 90.19 189 THR A N 1
ATOM 1513 C CA . THR A 1 189 ? 9.909 6.875 8.809 1.00 90.19 189 THR A CA 1
ATOM 1514 C C . THR A 1 189 ? 9.835 5.725 9.801 1.00 90.19 189 THR A C 1
ATOM 1516 O O . THR A 1 189 ? 10.792 4.978 9.991 1.00 90.19 189 THR A O 1
ATOM 1519 N N . THR A 1 190 ? 8.670 5.538 10.407 1.00 92.38 190 THR A N 1
ATOM 1520 C CA . THR A 1 190 ? 8.428 4.423 11.320 1.00 92.38 190 THR A CA 1
ATOM 1521 C C . THR A 1 190 ? 8.393 3.052 10.649 1.00 92.38 190 THR A C 1
ATOM 1523 O O . THR A 1 190 ? 8.339 2.055 11.352 1.00 92.38 190 THR A O 1
ATOM 1526 N N . GLU A 1 191 ? 8.481 2.944 9.321 1.00 91.31 191 GLU A N 1
ATOM 1527 C CA . GLU A 1 191 ? 8.366 1.654 8.629 1.00 91.31 191 GLU A CA 1
ATOM 1528 C C . GLU A 1 191 ? 9.506 0.674 8.937 1.00 91.31 191 GLU A C 1
ATOM 1530 O O . GLU A 1 191 ? 9.254 -0.527 9.009 1.00 91.31 191 GLU A O 1
ATOM 1535 N N . GLU A 1 192 ? 10.738 1.141 9.158 1.00 88.44 192 GLU A N 1
ATOM 1536 C CA . GLU A 1 192 ? 11.833 0.252 9.574 1.00 88.44 192 GLU A CA 1
ATOM 1537 C C . GLU A 1 192 ? 11.614 -0.276 11.006 1.00 88.44 192 GLU A C 1
ATOM 1539 O O . GLU A 1 192 ? 11.780 -1.469 11.295 1.00 88.44 192 GLU A O 1
ATOM 1544 N N . GLU A 1 193 ? 11.163 0.592 11.914 1.00 91.88 193 GLU A N 1
ATOM 1545 C CA . GLU A 1 193 ? 11.002 0.240 13.323 1.00 91.88 193 GLU A CA 1
ATOM 1546 C C . GLU A 1 193 ? 9.692 -0.500 13.626 1.00 91.88 193 GLU A C 1
ATOM 1548 O O . GLU A 1 193 ? 9.702 -1.468 14.387 1.00 91.88 193 GLU A O 1
ATOM 1553 N N . LEU A 1 194 ? 8.581 -0.090 13.021 1.00 93.88 194 LEU A N 1
ATOM 1554 C CA . LEU A 1 194 ? 7.242 -0.635 13.245 1.00 93.88 194 LEU A CA 1
ATOM 1555 C C . LEU A 1 194 ? 6.794 -1.607 12.154 1.00 93.88 194 LEU A C 1
ATOM 1557 O O . LEU A 1 194 ? 5.820 -2.310 12.362 1.00 93.88 194 LEU A O 1
ATOM 1561 N N . GLY A 1 195 ? 7.459 -1.676 10.999 1.00 93.00 195 GLY A N 1
ATOM 1562 C CA . GLY A 1 195 ? 6.987 -2.477 9.860 1.00 93.00 195 GLY A CA 1
ATOM 1563 C C . GLY A 1 195 ? 5.857 -1.816 9.056 1.00 93.00 195 GLY A C 1
ATOM 1564 O O . GLY A 1 195 ? 5.439 -2.341 8.027 1.00 93.00 195 GLY A O 1
ATOM 1565 N N . PHE A 1 196 ? 5.376 -0.649 9.492 1.00 94.19 196 PHE A N 1
ATOM 1566 C CA . PHE A 1 196 ? 4.420 0.190 8.774 1.00 94.19 196 PHE A CA 1
ATOM 1567 C C . PHE A 1 196 ? 4.677 1.669 9.078 1.00 94.19 196 PHE A C 1
ATOM 1569 O O . PHE A 1 196 ? 5.363 2.015 10.036 1.00 94.19 196 PHE A O 1
ATOM 1576 N N . ARG A 1 197 ? 4.070 2.550 8.284 1.00 93.69 197 ARG A N 1
ATOM 1577 C CA . ARG A 1 197 ? 3.976 3.985 8.572 1.00 93.69 197 ARG A CA 1
ATOM 1578 C C . ARG A 1 197 ? 2.565 4.478 8.285 1.00 93.69 197 ARG A C 1
ATOM 1580 O O . ARG A 1 197 ? 1.896 3.953 7.393 1.00 93.69 197 ARG A O 1
ATOM 1587 N N . ILE A 1 198 ? 2.125 5.518 8.986 1.00 94.50 198 ILE A N 1
ATOM 1588 C CA . ILE A 1 198 ? 0.862 6.185 8.659 1.00 94.50 198 ILE A CA 1
ATOM 1589 C C . ILE A 1 198 ? 1.029 6.907 7.314 1.00 94.50 198 ILE A C 1
ATOM 1591 O O . ILE A 1 198 ? 1.992 7.642 7.101 1.00 94.50 198 ILE A O 1
ATOM 1595 N N . CYS A 1 199 ? 0.098 6.690 6.382 1.00 91.50 199 CYS A N 1
ATOM 1596 C CA . CYS A 1 199 ? 0.036 7.482 5.152 1.00 91.50 199 CYS A CA 1
ATOM 1597 C C . CYS A 1 199 ? -0.758 8.769 5.387 1.00 91.50 199 CYS A C 1
ATOM 1599 O O . CYS A 1 199 ? -0.296 9.853 5.058 1.00 91.50 199 CYS A O 1
ATOM 1601 N N . SER A 1 200 ? -1.945 8.649 5.976 1.00 91.94 200 SER A N 1
ATOM 1602 C CA . SER A 1 200 ? -2.788 9.776 6.363 1.00 91.94 200 SER A CA 1
ATOM 1603 C C . SER A 1 200 ? -3.896 9.310 7.297 1.00 91.94 200 SER A C 1
ATOM 1605 O O . SER A 1 200 ? -4.317 8.157 7.209 1.00 91.94 200 SER A O 1
ATOM 1607 N N . ILE A 1 201 ? -4.418 10.218 8.117 1.00 92.62 201 ILE A N 1
ATOM 1608 C CA . ILE A 1 201 ? -5.611 10.015 8.945 1.00 92.62 201 ILE A CA 1
ATOM 1609 C C . ILE A 1 201 ? -6.565 11.179 8.707 1.00 92.62 201 ILE A C 1
ATOM 1611 O O . ILE A 1 201 ? -6.148 12.330 8.591 1.00 92.62 201 ILE A O 1
ATOM 1615 N N . CYS A 1 202 ? -7.854 10.873 8.633 1.00 91.25 202 CYS A N 1
ATOM 1616 C CA . CYS A 1 202 ? -8.917 11.862 8.602 1.00 91.25 202 CYS A CA 1
ATOM 1617 C C . CYS A 1 202 ? -10.122 11.275 9.331 1.00 91.25 202 CYS A C 1
ATOM 1619 O O . CYS A 1 202 ? -10.860 10.478 8.754 1.00 91.25 202 CYS A O 1
ATOM 1621 N N . THR A 1 203 ? -10.305 11.642 10.594 1.00 89.31 203 THR A N 1
ATOM 1622 C CA . THR A 1 203 ? -11.457 11.209 11.385 1.00 89.31 203 THR A CA 1
ATOM 1623 C C . THR A 1 203 ? -11.889 12.273 12.394 1.00 89.31 203 THR A C 1
ATOM 1625 O O . THR A 1 203 ? -11.219 13.283 12.567 1.00 89.31 203 THR A O 1
ATOM 1628 N N . SER A 1 204 ? -13.024 12.057 13.049 1.00 84.75 204 SER A N 1
ATOM 1629 C CA . SER A 1 204 ? -13.503 12.834 14.186 1.00 84.75 204 SER A CA 1
ATOM 1630 C C . SER A 1 204 ? -13.210 12.025 15.448 1.00 84.75 204 SER A C 1
ATOM 1632 O O . SER A 1 204 ? -13.675 10.893 15.558 1.00 84.75 204 SER A O 1
ATOM 1634 N N . SER A 1 205 ? -12.434 12.575 16.380 1.00 76.19 205 SER A N 1
ATOM 1635 C CA . SER A 1 205 ? -12.214 12.001 17.711 1.00 76.19 205 SER A CA 1
ATOM 1636 C C . SER A 1 205 ? -13.069 12.730 18.751 1.00 76.19 205 SER A C 1
ATOM 1638 O O . SER A 1 205 ? -13.656 13.782 18.478 1.00 76.19 205 SER A O 1
ATOM 1640 N N . GLN A 1 206 ? -13.126 12.202 19.977 1.00 70.94 206 GLN A N 1
ATOM 1641 C CA . GLN A 1 206 ? -13.807 12.868 21.098 1.00 70.94 206 GLN A CA 1
ATOM 1642 C C . GLN A 1 206 ? -13.228 14.263 21.404 1.00 70.94 206 GLN A C 1
ATOM 1644 O O . GLN A 1 206 ? -13.915 15.107 21.974 1.00 70.94 206 GLN A O 1
ATOM 1649 N N . LYS A 1 207 ? -11.973 14.517 21.008 1.00 77.44 207 LYS A N 1
ATOM 1650 C CA . LYS A 1 207 ? -11.272 15.796 21.192 1.00 77.44 207 LYS A CA 1
ATOM 1651 C C . LYS A 1 207 ? -11.455 16.760 20.012 1.00 77.44 207 LYS A C 1
ATOM 1653 O O . LYS A 1 207 ? -10.949 17.878 20.063 1.00 77.44 207 LYS A O 1
ATOM 1658 N N . GLY A 1 208 ? -12.171 16.347 18.965 1.00 82.62 208 GLY A N 1
ATOM 1659 C CA . GLY A 1 208 ? -12.378 17.114 17.740 1.00 82.62 208 GLY A CA 1
ATOM 1660 C C . GLY A 1 208 ? -11.864 16.392 16.489 1.00 82.62 208 GLY A C 1
ATOM 1661 O O . GLY A 1 208 ? -11.503 15.218 16.541 1.00 82.62 208 GLY A O 1
ATOM 1662 N N . PRO A 1 209 ? -11.855 17.060 15.325 1.00 87.00 209 PRO A N 1
ATOM 1663 C CA . PRO A 1 209 ? -11.348 16.468 14.094 1.00 87.00 209 PRO A CA 1
ATOM 1664 C C . PRO A 1 209 ? -9.845 16.176 14.206 1.00 87.00 209 PRO A C 1
ATOM 1666 O O . PRO A 1 209 ? -9.047 17.069 14.488 1.00 87.00 209 PRO A O 1
ATOM 1669 N N . LEU A 1 210 ? -9.466 14.928 13.942 1.00 90.12 210 LEU A N 1
ATOM 1670 C CA . LEU A 1 210 ? -8.089 14.465 13.856 1.00 90.12 210 LEU A CA 1
ATOM 1671 C C . LEU A 1 210 ? -7.711 14.286 12.384 1.00 90.12 210 LEU A C 1
ATOM 1673 O O . LEU A 1 210 ? -8.190 13.380 11.693 1.00 90.12 210 LEU A O 1
ATOM 1677 N N . GLU A 1 211 ? -6.825 15.156 11.907 1.00 91.50 211 GLU A N 1
ATOM 1678 C CA . GLU A 1 211 ? -6.306 15.117 10.545 1.00 91.50 211 GLU A CA 1
ATOM 1679 C C . GLU A 1 211 ? -4.778 15.061 10.552 1.00 91.50 211 GLU A C 1
ATOM 1681 O O . GLU A 1 211 ? -4.106 15.952 11.067 1.00 91.50 211 GLU A O 1
ATOM 1686 N N . VAL A 1 212 ? -4.234 14.007 9.946 1.00 90.69 212 VAL A N 1
ATOM 1687 C CA . VAL A 1 212 ? -2.797 13.825 9.739 1.00 90.69 212 VAL A CA 1
ATOM 1688 C C . VAL A 1 212 ? -2.584 13.661 8.241 1.00 90.69 212 VAL A C 1
ATOM 1690 O O . VAL A 1 212 ? -2.961 12.651 7.645 1.00 90.69 212 VAL A O 1
ATOM 1693 N N . SER A 1 213 ? -1.989 14.667 7.609 1.00 88.25 213 SER A N 1
ATOM 1694 C CA . SER A 1 213 ? -1.638 14.625 6.188 1.00 88.25 213 SER A CA 1
ATOM 1695 C C . SER A 1 213 ? -0.418 13.736 5.922 1.00 88.25 213 SER A C 1
ATOM 1697 O O . SER A 1 213 ? 0.371 13.439 6.816 1.00 88.25 213 SER A O 1
ATOM 1699 N N . ALA A 1 214 ? -0.195 13.372 4.658 1.00 84.50 214 ALA A N 1
ATOM 1700 C CA . ALA A 1 214 ? 0.956 12.556 4.265 1.00 84.50 214 ALA A CA 1
ATOM 1701 C C . ALA A 1 214 ? 2.321 13.243 4.417 1.00 84.50 214 ALA A C 1
ATOM 1703 O O . ALA A 1 214 ? 3.348 12.565 4.404 1.00 84.50 214 ALA A O 1
ATOM 1704 N N . SER A 1 215 ? 2.372 14.573 4.512 1.00 84.38 215 SER A N 1
ATOM 1705 C CA . SER A 1 215 ? 3.604 15.291 4.859 1.00 84.38 215 SER A CA 1
ATOM 1706 C C . SER A 1 215 ? 3.866 15.225 6.359 1.00 84.38 215 SER A C 1
ATOM 1708 O O . SER A 1 215 ? 4.994 14.939 6.746 1.00 84.38 215 SER A O 1
ATOM 1710 N N . GLN A 1 216 ? 2.832 15.413 7.183 1.00 88.38 216 GLN A N 1
ATOM 1711 C CA . GLN A 1 216 ? 2.930 15.301 8.641 1.00 88.38 216 GLN A CA 1
ATOM 1712 C C . GLN A 1 216 ? 3.262 13.871 9.073 1.00 88.38 216 GLN A C 1
ATOM 1714 O O . GLN A 1 216 ? 4.179 13.672 9.858 1.00 88.38 216 GLN A O 1
ATOM 1719 N N . ALA A 1 217 ? 2.586 12.870 8.502 1.00 90.31 217 ALA A N 1
ATOM 1720 C CA . ALA A 1 217 ? 2.752 11.471 8.888 1.00 90.31 217 ALA A CA 1
ATOM 1721 C C . ALA A 1 217 ? 4.188 10.944 8.703 1.00 90.31 217 ALA A C 1
ATOM 1723 O O . ALA A 1 217 ? 4.620 10.054 9.426 1.00 90.31 217 ALA A O 1
ATOM 1724 N N . LYS A 1 218 ? 4.947 11.508 7.753 1.00 88.62 218 LYS A N 1
ATOM 1725 C CA . LYS A 1 218 ? 6.357 11.150 7.517 1.00 88.62 218 LYS A CA 1
ATOM 1726 C C . LYS A 1 218 ? 7.310 11.635 8.603 1.00 88.62 218 LYS A C 1
ATOM 1728 O O . LYS A 1 218 ? 8.425 11.137 8.659 1.00 88.62 218 LYS A O 1
ATOM 1733 N N . LEU A 1 219 ? 6.910 12.645 9.371 1.00 92.25 219 LEU A N 1
ATOM 1734 C CA . LEU A 1 219 ? 7.733 13.238 10.423 1.00 92.25 219 LEU A CA 1
ATOM 1735 C C . LEU A 1 219 ? 7.495 12.578 11.781 1.00 92.25 219 LEU A C 1
ATOM 1737 O O . LEU A 1 219 ? 8.216 12.887 12.723 1.00 92.25 219 LEU A O 1
ATOM 1741 N N . LEU A 1 220 ? 6.494 11.697 11.874 1.00 94.00 220 LEU A N 1
ATOM 1742 C CA . LEU A 1 220 ? 6.162 11.012 13.111 1.00 94.00 220 LEU A CA 1
ATOM 1743 C C . LEU A 1 220 ? 7.271 10.035 13.486 1.00 94.00 220 LEU A C 1
ATOM 1745 O O . LEU A 1 220 ? 7.711 9.232 12.658 1.00 94.00 220 LEU A O 1
ATOM 1749 N N . ASN A 1 221 ? 7.663 10.065 14.754 1.00 95.44 221 ASN A N 1
ATOM 1750 C CA . ASN A 1 221 ? 8.410 8.974 15.364 1.00 95.44 221 ASN A CA 1
ATOM 1751 C C . ASN A 1 221 ? 7.460 7.844 15.807 1.00 95.44 221 ASN A C 1
ATOM 1753 O O . ASN A 1 221 ? 6.242 7.877 15.576 1.00 95.44 221 ASN A O 1
ATOM 1757 N N . LYS A 1 222 ? 8.026 6.800 16.412 1.00 95.25 222 LYS A N 1
ATOM 1758 C CA . LYS A 1 222 ? 7.273 5.638 16.878 1.00 95.25 222 LYS A CA 1
ATOM 1759 C C . LYS A 1 222 ? 6.260 5.996 17.956 1.00 95.25 222 LYS A C 1
ATOM 1761 O O . LYS A 1 222 ? 5.103 5.604 17.837 1.00 95.25 222 LYS A O 1
ATOM 1766 N N . GLU A 1 223 ? 6.678 6.717 18.988 1.00 96.06 223 GLU A N 1
ATOM 1767 C CA . GLU A 1 223 ? 5.835 7.071 20.128 1.00 96.06 223 GLU A CA 1
ATOM 1768 C C . GLU A 1 223 ? 4.629 7.901 19.678 1.00 96.06 223 GLU A C 1
ATOM 1770 O O . GLU A 1 223 ? 3.494 7.611 20.056 1.00 96.06 223 GLU A O 1
ATOM 1775 N N . GLU A 1 224 ? 4.857 8.882 18.805 1.00 96.25 224 GLU A N 1
ATOM 1776 C CA . GLU A 1 224 ? 3.808 9.704 18.201 1.00 96.25 224 GLU A CA 1
ATOM 1777 C C . GLU A 1 224 ? 2.867 8.865 17.331 1.00 96.25 224 GLU A C 1
ATOM 1779 O O . GLU A 1 224 ? 1.649 8.997 17.439 1.00 96.25 224 GLU A O 1
ATOM 1784 N N . THR A 1 225 ? 3.413 7.967 16.502 1.00 96.31 225 THR A N 1
ATOM 1785 C CA . THR A 1 225 ? 2.622 7.063 15.651 1.00 96.31 225 THR A CA 1
ATOM 1786 C C . THR A 1 225 ? 1.693 6.187 16.489 1.00 96.31 225 THR A C 1
ATOM 1788 O O . THR A 1 225 ? 0.499 6.109 16.200 1.00 96.31 225 THR A O 1
ATOM 1791 N N . LEU A 1 226 ? 2.216 5.550 17.539 1.00 95.31 226 LEU A N 1
ATOM 1792 C CA . LEU A 1 226 ? 1.431 4.685 18.419 1.00 95.31 226 LEU A CA 1
ATOM 1793 C C . LEU A 1 226 ? 0.390 5.487 19.206 1.00 95.31 226 LEU A C 1
ATOM 1795 O O . LEU A 1 226 ? -0.767 5.084 19.259 1.00 95.31 226 LEU A O 1
ATOM 1799 N N . SER A 1 227 ? 0.767 6.646 19.753 1.00 93.56 227 SER A N 1
ATOM 1800 C CA . SER A 1 227 ? -0.148 7.542 20.472 1.00 93.56 227 SER A CA 1
ATOM 1801 C C . SER A 1 227 ? -1.328 7.980 19.598 1.00 93.56 227 SER A C 1
ATOM 1803 O O . SER A 1 227 ? -2.484 7.875 20.009 1.00 93.56 227 SER A O 1
ATOM 1805 N N . ILE A 1 228 ? -1.054 8.382 18.352 1.00 94.19 228 ILE A N 1
ATOM 1806 C CA . ILE A 1 228 ? -2.088 8.763 17.384 1.00 94.19 228 ILE A CA 1
ATOM 1807 C C . ILE A 1 228 ? -3.008 7.581 17.076 1.00 94.19 228 ILE A C 1
ATOM 1809 O O . ILE A 1 228 ? -4.222 7.756 17.050 1.00 94.19 228 ILE A O 1
ATOM 1813 N N . LEU A 1 229 ? -2.469 6.379 16.845 1.00 94.25 229 LEU A N 1
ATOM 1814 C CA . LEU A 1 229 ? -3.303 5.206 16.566 1.00 94.25 229 LEU A CA 1
ATOM 1815 C C . LEU A 1 229 ? -4.157 4.808 17.771 1.00 94.25 229 LEU A C 1
ATOM 1817 O O . LEU A 1 229 ? -5.329 4.481 17.591 1.00 94.25 229 LEU A O 1
ATOM 1821 N N . HIS A 1 230 ? -3.616 4.886 18.988 1.00 92.00 230 HIS A N 1
ATOM 1822 C CA . HIS A 1 230 ? -4.404 4.680 20.198 1.00 92.00 230 HIS A CA 1
ATOM 1823 C C . HIS A 1 230 ? -5.541 5.697 20.308 1.00 92.00 230 HIS A C 1
ATOM 1825 O O . HIS A 1 230 ? -6.661 5.284 20.575 1.00 92.00 230 HIS A O 1
ATOM 1831 N N . GLU A 1 231 ? -5.304 6.983 20.025 1.00 91.38 231 GLU A N 1
ATOM 1832 C CA . GLU A 1 231 ? -6.371 7.996 19.992 1.00 91.38 231 GLU A CA 1
ATOM 1833 C C . GLU A 1 231 ? -7.405 7.725 18.887 1.00 91.38 231 GLU A C 1
ATOM 1835 O O . GLU A 1 231 ? -8.602 7.870 19.120 1.00 91.38 231 GLU A O 1
ATOM 1840 N N . VAL A 1 232 ? -6.969 7.311 17.691 1.00 91.56 232 VAL A N 1
ATOM 1841 C CA . VAL A 1 232 ? -7.872 6.993 16.571 1.00 91.56 232 VAL A CA 1
ATOM 1842 C C . VAL A 1 232 ? -8.812 5.849 16.922 1.00 91.56 232 VAL A C 1
ATOM 1844 O O . VAL A 1 232 ? -9.977 5.895 16.537 1.00 91.56 232 VAL A O 1
ATOM 1847 N N . PHE A 1 233 ? -8.309 4.813 17.593 1.00 91.31 233 PHE A N 1
ATOM 1848 C CA . PHE A 1 233 ? -9.084 3.619 17.928 1.00 91.31 233 PHE A CA 1
ATOM 1849 C C . PHE A 1 233 ? -9.739 3.672 19.311 1.00 91.31 233 PHE A C 1
ATOM 1851 O O . PHE A 1 233 ? -10.499 2.757 19.657 1.00 91.31 233 PHE A O 1
ATOM 1858 N N . ASP A 1 234 ? -9.479 4.725 20.087 1.00 88.12 234 ASP A N 1
ATOM 1859 C CA . ASP A 1 234 ? -10.098 4.927 21.388 1.00 88.12 234 ASP A CA 1
ATOM 1860 C C . ASP A 1 234 ? -11.619 5.060 21.243 1.00 88.12 234 ASP A C 1
ATOM 1862 O O . ASP A 1 234 ? -12.137 5.760 20.373 1.00 88.12 234 ASP A O 1
ATOM 1866 N N . GLY A 1 235 ? -12.359 4.322 22.067 1.00 85.50 235 GLY A N 1
ATOM 1867 C CA . GLY A 1 235 ? -13.819 4.267 21.977 1.00 85.50 235 GLY A CA 1
ATOM 1868 C C . GLY A 1 235 ? -14.394 3.632 20.697 1.00 85.50 235 GLY A C 1
ATOM 1869 O O . GLY A 1 235 ? -15.603 3.727 20.494 1.00 85.50 235 GLY A O 1
ATOM 1870 N N . LEU A 1 236 ? -13.590 2.956 19.856 1.00 91.75 236 LEU A N 1
ATOM 1871 C CA . LEU A 1 236 ? -14.046 2.277 18.6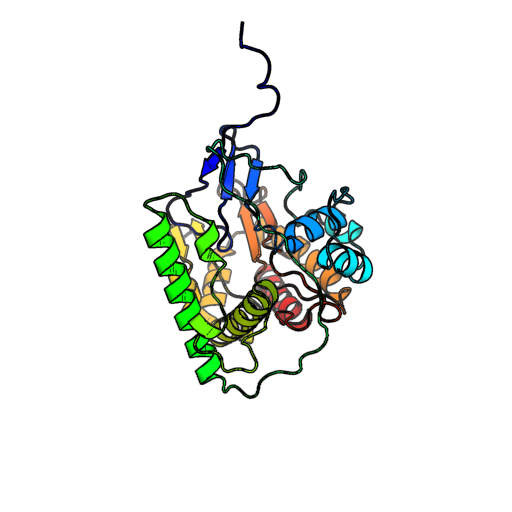24 1.00 91.75 236 LEU A CA 1
ATOM 1872 C C . LEU A 1 236 ? -13.925 0.734 18.692 1.00 91.75 236 LEU A C 1
ATOM 1874 O O . LEU A 1 236 ? -13.186 0.134 17.900 1.00 91.75 236 LEU A O 1
ATOM 1878 N N . PRO A 1 237 ? -14.602 0.035 19.628 1.00 92.88 237 PRO A N 1
ATOM 1879 C CA . PRO A 1 237 ? -14.436 -1.411 19.806 1.00 92.88 237 PRO A CA 1
ATOM 1880 C C . PRO A 1 237 ? -14.820 -2.234 18.566 1.00 92.88 237 PRO A C 1
ATOM 1882 O O . PRO A 1 237 ? -14.151 -3.221 18.259 1.00 92.88 237 PRO A O 1
ATOM 1885 N N . GLU A 1 238 ? -15.840 -1.826 17.811 1.00 94.62 238 GLU A N 1
ATOM 1886 C CA . GLU A 1 238 ? -16.274 -2.516 16.593 1.00 94.62 238 GLU A CA 1
ATOM 1887 C C . GLU A 1 238 ? -15.239 -2.399 15.471 1.00 94.62 238 GLU A C 1
ATOM 1889 O O . GLU A 1 238 ? -14.952 -3.393 14.801 1.00 94.62 238 GLU A O 1
ATOM 1894 N N . VAL A 1 239 ? -14.639 -1.213 15.303 1.00 95.00 239 VAL A N 1
ATOM 1895 C CA . VAL A 1 239 ? -13.587 -0.974 14.303 1.00 95.00 239 VAL A CA 1
ATOM 1896 C C . VAL A 1 239 ? -12.333 -1.764 14.663 1.00 95.00 239 VAL A C 1
ATOM 1898 O O . VAL A 1 239 ? -11.790 -2.452 13.801 1.00 95.00 239 VAL A O 1
ATOM 1901 N N . ARG A 1 240 ? -11.916 -1.748 15.940 1.00 95.19 240 ARG A N 1
ATOM 1902 C CA . ARG A 1 240 ? -10.787 -2.558 16.434 1.00 95.19 240 ARG A CA 1
ATOM 1903 C C . ARG A 1 240 ? -11.003 -4.046 16.179 1.00 95.19 240 ARG A C 1
ATOM 1905 O O . ARG A 1 240 ? -10.113 -4.717 15.661 1.00 95.19 240 ARG A O 1
ATOM 1912 N N . ARG A 1 241 ? -12.197 -4.563 16.491 1.00 95.25 241 ARG A N 1
ATOM 1913 C CA . ARG A 1 241 ? -12.550 -5.967 16.240 1.00 95.25 241 ARG A CA 1
ATOM 1914 C C . ARG A 1 241 ? -12.457 -6.306 14.751 1.00 95.25 241 ARG A C 1
ATOM 1916 O O . ARG A 1 241 ? -11.797 -7.280 14.402 1.00 95.25 241 ARG A O 1
ATOM 1923 N N . CYS A 1 242 ? -13.075 -5.499 13.888 1.00 95.19 242 CYS A N 1
ATOM 1924 C CA . CYS A 1 242 ? -13.070 -5.727 12.442 1.00 95.19 242 CYS A CA 1
ATOM 1925 C C . CYS A 1 242 ? -11.651 -5.663 11.855 1.00 95.19 242 CYS A C 1
ATOM 1927 O O . CYS A 1 242 ? -11.263 -6.515 11.052 1.00 95.19 242 CYS A O 1
ATOM 1929 N N . MET A 1 243 ? -10.849 -4.693 12.301 1.00 95.75 243 MET A N 1
ATOM 1930 C CA . MET A 1 243 ? -9.455 -4.549 11.894 1.00 95.75 243 MET A CA 1
ATOM 1931 C C . MET A 1 243 ? -8.613 -5.746 12.331 1.00 95.75 243 MET A C 1
ATOM 1933 O O . MET A 1 243 ? -7.906 -6.310 11.501 1.00 95.75 243 MET A O 1
ATOM 1937 N N . ARG A 1 244 ? -8.740 -6.195 13.585 1.00 95.75 244 ARG A N 1
ATOM 1938 C CA . ARG A 1 244 ? -8.027 -7.373 14.095 1.00 95.75 244 ARG A CA 1
ATOM 1939 C C . ARG A 1 244 ? -8.376 -8.636 13.313 1.00 95.75 244 ARG A C 1
ATOM 1941 O O . ARG A 1 244 ? -7.473 -9.326 12.858 1.00 95.75 244 ARG A O 1
ATOM 1948 N N . GLU A 1 245 ? -9.665 -8.931 13.137 1.00 94.88 245 GLU A N 1
ATOM 1949 C CA . GLU A 1 245 ? -10.125 -10.107 12.379 1.00 94.88 245 GLU A CA 1
ATOM 1950 C C . GLU A 1 245 ? -9.562 -10.103 10.949 1.00 94.88 245 GLU A C 1
ATOM 1952 O O . GLU A 1 245 ? -9.041 -11.115 10.477 1.00 94.88 245 GLU A O 1
ATOM 1957 N N . THR A 1 246 ? -9.589 -8.938 10.293 1.00 95.94 246 THR A N 1
ATOM 1958 C CA . THR A 1 246 ? -9.046 -8.763 8.940 1.00 95.94 246 THR A CA 1
ATOM 1959 C C . THR A 1 246 ? -7.531 -8.965 8.910 1.00 95.94 246 THR A C 1
ATOM 1961 O O . THR A 1 246 ? -7.022 -9.731 8.093 1.00 95.94 246 THR A O 1
ATOM 1964 N N . ILE A 1 247 ? -6.798 -8.300 9.806 1.00 96.69 247 ILE A N 1
ATOM 1965 C CA . ILE A 1 247 ? -5.332 -8.317 9.832 1.00 96.69 247 ILE A CA 1
ATOM 1966 C C . ILE A 1 247 ? -4.790 -9.698 10.196 1.00 96.69 247 ILE A C 1
ATOM 1968 O O . ILE A 1 247 ? -3.815 -10.125 9.586 1.00 96.69 247 ILE A O 1
ATOM 1972 N N . VAL A 1 248 ? -5.430 -10.429 11.113 1.00 97.31 248 VAL A N 1
ATOM 1973 C CA . VAL A 1 248 ? -5.051 -11.815 11.431 1.00 97.31 248 VAL A CA 1
ATOM 1974 C C . VAL A 1 248 ? -5.158 -12.698 10.187 1.00 97.31 248 VAL A C 1
ATOM 1976 O O . VAL A 1 248 ? -4.214 -13.417 9.867 1.00 97.31 248 VAL A O 1
ATOM 1979 N N . GLY A 1 249 ? -6.259 -12.594 9.432 1.00 96.88 249 GLY A N 1
ATOM 1980 C CA . GLY A 1 249 ? -6.419 -13.334 8.178 1.00 96.88 249 GLY A CA 1
ATOM 1981 C C . GLY A 1 249 ? -5.356 -12.973 7.137 1.00 96.88 249 GLY A C 1
ATOM 1982 O O . GLY A 1 249 ? -4.756 -13.860 6.528 1.00 96.88 249 GLY A O 1
ATOM 1983 N N . VAL A 1 250 ? -5.086 -11.674 6.963 1.00 96.69 250 VAL A N 1
ATOM 1984 C CA . VAL A 1 250 ? -4.054 -11.167 6.041 1.00 96.69 250 VAL A CA 1
ATOM 1985 C C . VAL A 1 250 ? -2.665 -11.655 6.444 1.00 96.69 250 VAL A C 1
ATOM 1987 O O . VAL A 1 250 ? -1.940 -12.164 5.592 1.00 96.69 250 VAL A O 1
ATOM 1990 N N . LYS A 1 251 ? -2.314 -11.571 7.733 1.00 96.50 251 LYS A N 1
ATOM 1991 C CA . LYS A 1 251 ? -1.044 -12.061 8.279 1.00 96.50 251 LYS A CA 1
ATOM 1992 C C . LYS A 1 251 ? -0.865 -13.546 7.978 1.00 96.50 251 LYS A C 1
ATOM 1994 O O . LYS A 1 251 ? 0.124 -13.914 7.353 1.00 96.50 251 LYS A O 1
ATOM 1999 N N . SER A 1 252 ? -1.845 -14.378 8.333 1.00 96.19 252 SER A N 1
ATOM 2000 C CA . SER A 1 252 ? -1.775 -15.821 8.086 1.00 96.19 252 SER A CA 1
ATOM 2001 C C . SER A 1 252 ? -1.663 -16.172 6.603 1.00 96.19 252 SER A C 1
ATOM 2003 O O . SER A 1 252 ? -1.098 -17.207 6.268 1.00 96.19 252 SER A O 1
ATOM 2005 N N . TRP A 1 253 ? -2.209 -15.352 5.699 1.00 96.38 253 TRP A N 1
ATOM 2006 C CA . TRP A 1 253 ? -2.041 -15.556 4.259 1.00 96.38 253 TRP A CA 1
ATOM 2007 C C . TRP A 1 253 ? -0.664 -15.100 3.754 1.00 96.38 253 TRP A C 1
ATOM 2009 O O . TRP A 1 253 ? -0.062 -15.790 2.932 1.00 96.38 253 TRP A O 1
ATOM 2019 N N . ILE A 1 254 ? -0.144 -13.977 4.260 1.00 94.25 254 ILE A N 1
ATOM 2020 C CA . ILE A 1 254 ? 1.198 -13.461 3.944 1.00 94.25 254 ILE A CA 1
ATOM 2021 C C . ILE A 1 254 ? 2.286 -14.438 4.380 1.00 94.25 254 ILE A C 1
ATOM 2023 O O . ILE A 1 254 ? 3.250 -14.628 3.649 1.00 94.25 254 ILE A O 1
ATOM 2027 N N . GLU A 1 255 ? 2.134 -15.071 5.543 1.00 93.44 255 GLU A N 1
ATOM 2028 C CA . GLU A 1 255 ? 3.095 -16.050 6.066 1.00 93.44 255 GLU A CA 1
ATOM 2029 C C . GLU A 1 255 ? 3.258 -17.277 5.154 1.00 93.44 255 GLU A C 1
ATOM 2031 O O . GLU A 1 255 ? 4.285 -17.949 5.211 1.00 93.44 255 GLU A O 1
ATOM 2036 N N . LEU A 1 256 ? 2.285 -17.551 4.277 1.00 93.50 256 LEU A N 1
ATOM 2037 C CA . LEU A 1 256 ? 2.393 -18.600 3.260 1.00 93.50 256 LEU A CA 1
ATOM 2038 C C . LEU A 1 256 ? 3.272 -18.186 2.075 1.00 93.50 256 LEU A C 1
ATOM 2040 O O . LEU A 1 256 ? 3.741 -19.054 1.341 1.00 93.50 256 LEU A O 1
ATOM 2044 N N . GLN A 1 257 ? 3.461 -16.881 1.859 1.00 91.88 257 GLN A N 1
ATOM 2045 C CA . GLN A 1 257 ? 4.172 -16.335 0.710 1.00 91.88 257 GLN A CA 1
ATOM 2046 C C . GLN A 1 257 ? 5.666 -16.222 1.040 1.00 91.88 257 GLN A C 1
ATOM 2048 O O . GLN A 1 257 ? 6.113 -15.266 1.663 1.00 91.88 257 GLN A O 1
ATOM 2053 N N . ASP A 1 258 ? 6.455 -17.197 0.615 1.00 86.56 258 ASP A N 1
ATOM 2054 C CA . ASP A 1 258 ? 7.921 -17.224 0.736 1.00 86.56 258 ASP A CA 1
ATOM 2055 C C . ASP A 1 258 ? 8.635 -16.586 -0.466 1.00 86.56 258 ASP A C 1
ATOM 2057 O O . ASP A 1 258 ? 9.763 -16.108 -0.345 1.00 86.56 258 ASP A O 1
ATOM 2061 N N . GLU A 1 259 ? 7.963 -16.539 -1.616 1.00 86.75 259 GLU A N 1
ATOM 2062 C CA . GLU A 1 259 ? 8.526 -16.086 -2.890 1.00 86.75 259 GLU A CA 1
ATOM 2063 C C . GLU A 1 259 ? 7.930 -14.769 -3.392 1.00 86.75 259 GLU A C 1
ATOM 2065 O O . GLU A 1 259 ? 8.204 -14.371 -4.521 1.00 86.75 259 GLU A O 1
ATOM 2070 N N . LEU A 1 260 ? 7.150 -14.062 -2.571 1.00 87.12 260 LEU A N 1
ATOM 2071 C CA . LEU A 1 260 ? 6.579 -12.762 -2.921 1.00 87.12 260 LEU A CA 1
ATOM 2072 C C . LEU A 1 260 ? 7.025 -11.661 -1.970 1.00 87.12 260 LEU A C 1
ATOM 2074 O O . LEU A 1 260 ? 7.192 -11.852 -0.766 1.00 87.12 260 LEU A O 1
ATOM 2078 N N . SER A 1 261 ? 7.162 -10.466 -2.528 1.00 83.94 261 SER A N 1
ATOM 2079 C CA . SER A 1 261 ? 7.313 -9.229 -1.782 1.00 83.94 261 SER A CA 1
ATOM 2080 C C . SER A 1 261 ? 6.191 -8.268 -2.152 1.00 83.94 261 SER A C 1
ATOM 2082 O O . SER A 1 261 ? 5.834 -8.116 -3.321 1.00 83.94 261 SER A O 1
ATOM 2084 N N . PHE A 1 262 ? 5.643 -7.625 -1.125 1.00 88.06 262 PHE A N 1
ATOM 2085 C CA . PHE A 1 262 ? 4.595 -6.622 -1.231 1.00 88.06 262 PHE A CA 1
ATOM 2086 C C . PHE A 1 262 ? 5.185 -5.299 -0.772 1.00 88.06 262 PHE A C 1
ATOM 2088 O O . PHE A 1 262 ? 5.580 -5.153 0.385 1.00 88.06 262 PHE A O 1
ATOM 2095 N N . SER A 1 263 ? 5.259 -4.339 -1.685 1.00 84.56 263 SER A N 1
ATOM 2096 C CA . SER A 1 263 ? 5.920 -3.067 -1.428 1.00 84.56 263 SER A CA 1
ATOM 2097 C C . SER A 1 263 ? 4.990 -1.890 -1.636 1.00 84.56 263 SER A C 1
ATOM 2099 O O . SER A 1 263 ? 4.303 -1.782 -2.647 1.00 84.56 263 SER A O 1
ATOM 2101 N N . ALA A 1 264 ? 5.011 -0.963 -0.676 1.00 86.19 264 ALA A N 1
ATOM 2102 C CA . ALA A 1 264 ? 4.185 0.243 -0.687 1.00 86.19 264 ALA A CA 1
ATOM 2103 C C . ALA A 1 264 ? 2.670 -0.007 -0.838 1.00 86.19 264 ALA A C 1
ATOM 2105 O O . ALA A 1 264 ? 1.947 0.883 -1.288 1.00 86.19 264 ALA A O 1
ATOM 2106 N N . THR A 1 265 ? 2.199 -1.185 -0.430 1.00 92.06 265 THR A N 1
ATOM 2107 C CA . THR A 1 265 ? 0.774 -1.471 -0.241 1.00 92.06 265 THR A CA 1
ATOM 2108 C C . THR A 1 265 ? 0.254 -0.774 1.017 1.00 92.06 265 THR A C 1
ATOM 2110 O O . THR A 1 265 ? 1.037 -0.465 1.916 1.00 92.06 265 THR A O 1
ATOM 2113 N N . SER A 1 266 ? -1.056 -0.566 1.125 1.00 93.38 266 SER A N 1
ATOM 2114 C CA . SER A 1 266 ? -1.669 0.119 2.272 1.00 93.38 266 SER A CA 1
ATOM 2115 C C . SER A 1 266 ? -2.851 -0.658 2.840 1.00 93.38 266 SER A C 1
ATOM 2117 O O . SER A 1 266 ? -3.650 -1.205 2.085 1.00 93.38 266 SER A O 1
ATOM 2119 N N . ILE A 1 267 ? -3.001 -0.654 4.165 1.00 96.00 267 ILE A N 1
ATOM 2120 C CA . ILE A 1 267 ? -4.257 -1.023 4.825 1.00 96.00 267 ILE A CA 1
ATOM 2121 C C . ILE A 1 267 ? -5.103 0.246 4.950 1.00 96.00 267 ILE A C 1
ATOM 2123 O O . ILE A 1 267 ? -4.745 1.182 5.661 1.00 96.00 267 ILE A O 1
ATOM 2127 N N . LEU A 1 268 ? -6.214 0.284 4.224 1.00 95.44 268 LEU A N 1
ATOM 2128 C CA . LEU A 1 268 ? -7.204 1.347 4.257 1.00 95.44 268 LEU A CA 1
ATOM 2129 C C . LEU A 1 268 ? -8.306 0.976 5.247 1.00 95.44 268 LEU A C 1
ATOM 2131 O O . LEU A 1 268 ? -9.035 0.009 5.036 1.00 95.44 268 LEU A O 1
ATOM 2135 N N . VAL A 1 269 ? -8.445 1.777 6.299 1.00 95.50 269 VAL A N 1
ATOM 2136 C CA . VAL A 1 269 ? -9.520 1.649 7.285 1.00 95.50 269 VAL A CA 1
ATOM 2137 C C . VAL A 1 269 ? -10.558 2.730 7.017 1.00 95.50 269 VAL A C 1
ATOM 2139 O O . VAL A 1 269 ? -10.233 3.913 6.944 1.00 95.50 269 VAL A O 1
ATOM 2142 N N . THR A 1 270 ? -11.814 2.323 6.872 1.00 95.00 270 THR A N 1
ATOM 2143 C CA . THR A 1 270 ? -12.960 3.224 6.701 1.00 95.00 270 THR A CA 1
ATOM 2144 C C . THR A 1 270 ? -14.079 2.803 7.637 1.00 95.00 270 THR A C 1
ATOM 2146 O O . THR A 1 270 ? -14.262 1.611 7.882 1.00 95.00 270 THR A O 1
ATOM 2149 N N . TYR A 1 271 ? -14.825 3.762 8.176 1.00 94.88 271 TYR A N 1
ATOM 2150 C CA . TYR A 1 271 ? -15.988 3.480 9.010 1.00 94.88 271 TYR A CA 1
ATOM 2151 C C . TYR A 1 271 ? -16.981 4.641 9.001 1.00 94.88 271 TYR A C 1
ATOM 2153 O O . TYR A 1 271 ? -16.614 5.786 8.739 1.00 94.88 271 TYR A O 1
ATOM 2161 N N . ASP A 1 272 ? -18.244 4.330 9.283 1.00 93.00 272 ASP A N 1
ATOM 2162 C CA . ASP A 1 272 ? -19.298 5.317 9.508 1.00 93.00 272 ASP A CA 1
ATOM 2163 C C . ASP A 1 272 ? -19.206 5.852 10.945 1.00 93.00 272 ASP A C 1
ATOM 2165 O O . ASP A 1 272 ? -19.344 5.094 11.905 1.00 93.00 272 ASP A O 1
ATOM 2169 N N . GLN A 1 273 ? -18.992 7.160 11.100 1.00 89.00 273 GLN A N 1
ATOM 2170 C CA . GLN A 1 273 ? -18.886 7.814 12.412 1.00 89.00 273 GLN A CA 1
ATOM 2171 C C . GLN A 1 273 ? -20.185 7.750 13.228 1.00 89.00 273 GLN A C 1
ATOM 2173 O O . GLN A 1 273 ? -20.150 7.884 14.445 1.00 89.00 273 GLN A O 1
ATOM 2178 N N . ASN A 1 274 ? -21.333 7.538 12.580 1.00 90.50 274 ASN A N 1
ATOM 2179 C CA . ASN A 1 274 ? -22.617 7.387 13.269 1.00 90.50 274 ASN A CA 1
ATOM 2180 C C . ASN A 1 274 ? -22.933 5.921 13.587 1.00 90.50 274 ASN A C 1
ATOM 2182 O O . ASN A 1 274 ? -23.882 5.633 14.315 1.00 90.50 274 ASN A O 1
ATOM 2186 N N . ASN A 1 275 ? -22.180 4.984 13.005 1.00 93.00 275 ASN A N 1
ATOM 2187 C CA . ASN A 1 275 ? -22.372 3.558 13.202 1.00 93.00 275 ASN A CA 1
ATOM 2188 C C . ASN A 1 275 ? -21.065 2.784 12.970 1.00 93.00 275 ASN A C 1
ATOM 2190 O O . ASN A 1 275 ? -20.821 2.258 11.885 1.00 93.00 275 ASN A O 1
ATOM 2194 N N . HIS A 1 276 ? -20.259 2.634 14.021 1.00 92.50 276 HIS A N 1
ATOM 2195 C CA . HIS A 1 276 ? -18.945 1.980 13.959 1.00 92.50 276 HIS A CA 1
ATOM 2196 C C . HIS A 1 276 ? -18.986 0.500 13.535 1.00 92.50 276 HIS A C 1
ATOM 2198 O O . HIS A 1 276 ? -17.975 -0.040 13.082 1.00 92.50 276 HIS A O 1
ATOM 2204 N N . SER A 1 277 ? -20.152 -0.159 13.609 1.00 92.12 277 SER A N 1
ATOM 2205 C CA . SER A 1 277 ? -20.329 -1.513 13.060 1.00 92.12 277 SER A CA 1
ATOM 2206 C C . SER A 1 277 ? -20.237 -1.548 11.529 1.00 92.12 277 SER A C 1
ATOM 2208 O O . SER A 1 277 ? -19.916 -2.584 10.949 1.00 92.12 277 SER A O 1
ATOM 2210 N N . ARG A 1 278 ? -20.465 -0.407 10.864 1.00 94.75 278 ARG A N 1
ATOM 2211 C CA . ARG A 1 278 ? -20.236 -0.207 9.431 1.00 94.75 278 ARG A CA 1
ATOM 2212 C C . ARG A 1 278 ? -18.801 0.247 9.197 1.00 94.75 278 ARG A C 1
ATOM 2214 O O . ARG A 1 278 ? -18.549 1.393 8.831 1.00 94.75 278 ARG A O 1
ATOM 2221 N N . CYS A 1 279 ? -17.866 -0.667 9.406 1.00 95.00 279 CYS A N 1
ATOM 2222 C CA . CYS A 1 279 ? -16.458 -0.481 9.085 1.00 95.00 279 CYS A CA 1
ATOM 2223 C C . CYS A 1 279 ? -16.009 -1.431 7.973 1.00 95.00 279 CYS A C 1
ATOM 2225 O O . CYS A 1 279 ? -16.624 -2.465 7.712 1.00 95.00 279 CYS A O 1
ATOM 2227 N N . ASN A 1 280 ? -14.953 -1.036 7.270 1.00 94.69 280 ASN A N 1
ATOM 2228 C CA . ASN A 1 280 ? -14.368 -1.801 6.186 1.00 94.69 280 ASN A CA 1
ATOM 2229 C C . ASN A 1 280 ? -12.854 -1.593 6.174 1.00 94.69 280 ASN A C 1
ATOM 2231 O O . ASN A 1 280 ? -12.376 -0.454 6.211 1.00 94.69 280 ASN A O 1
ATOM 2235 N N . ILE A 1 281 ? -12.120 -2.701 6.123 1.00 96.56 281 ILE A N 1
ATOM 2236 C CA . ILE A 1 281 ? -10.664 -2.732 6.103 1.00 96.56 281 ILE A CA 1
ATOM 2237 C C . ILE A 1 281 ? -10.249 -3.375 4.791 1.00 96.56 281 ILE A C 1
ATOM 2239 O O . ILE A 1 281 ? -10.573 -4.532 4.524 1.00 96.56 281 ILE A O 1
ATOM 2243 N N . LYS A 1 282 ? -9.556 -2.602 3.954 1.00 96.50 282 LYS A N 1
ATOM 2244 C CA . LYS A 1 282 ? -9.120 -3.038 2.630 1.00 96.50 282 LYS A CA 1
ATOM 2245 C C . LYS A 1 282 ? -7.611 -2.949 2.483 1.00 96.50 282 LYS A C 1
ATOM 2247 O O . LYS A 1 282 ? -7.018 -1.932 2.814 1.00 96.50 282 LYS A O 1
ATOM 2252 N N . TRP A 1 283 ? -6.991 -3.988 1.944 1.00 96.25 283 TRP A N 1
ATOM 2253 C CA . TRP A 1 283 ? -5.602 -3.972 1.509 1.00 96.25 283 TRP A CA 1
ATOM 2254 C C . TRP A 1 283 ? -5.553 -3.514 0.051 1.00 96.25 283 TRP A C 1
ATOM 2256 O O . TRP A 1 283 ? -6.256 -4.065 -0.797 1.00 96.25 283 TRP A O 1
ATOM 2266 N N . VAL A 1 284 ? -4.797 -2.452 -0.224 1.00 93.69 284 VAL A N 1
ATOM 2267 C CA . VAL A 1 284 ? -4.779 -1.746 -1.514 1.00 93.69 284 VAL A CA 1
ATOM 2268 C C . VAL A 1 284 ? -3.349 -1.433 -1.967 1.00 93.69 284 VAL A C 1
ATOM 2270 O O . VAL A 1 284 ? -2.398 -1.582 -1.201 1.00 93.69 284 VAL A O 1
ATOM 2273 N N . ASP A 1 285 ? -3.209 -0.934 -3.199 1.00 88.94 285 ASP A N 1
ATOM 2274 C CA . ASP A 1 285 ? -1.951 -0.479 -3.815 1.00 88.94 285 ASP A CA 1
ATOM 2275 C C . ASP A 1 285 ? -0.930 -1.580 -4.141 1.00 88.94 285 ASP A C 1
ATOM 2277 O O . ASP A 1 285 ? 0.244 -1.495 -3.793 1.00 88.94 285 ASP A O 1
ATOM 2281 N N . PHE A 1 286 ? -1.353 -2.578 -4.921 1.00 89.88 286 PHE A N 1
ATOM 2282 C CA . PHE A 1 286 ? -0.521 -3.714 -5.354 1.00 89.88 286 PHE A CA 1
ATOM 2283 C C . PHE A 1 286 ? 0.358 -3.423 -6.578 1.00 89.88 286 PHE A C 1
ATOM 2285 O O . PHE A 1 286 ? 0.706 -4.325 -7.335 1.00 89.88 286 PHE A O 1
ATOM 2292 N N . THR A 1 287 ? 0.730 -2.159 -6.796 1.00 83.94 287 THR A N 1
ATOM 2293 C CA . THR A 1 287 ? 1.579 -1.770 -7.934 1.00 83.94 287 THR A CA 1
ATOM 2294 C C . THR A 1 287 ? 2.942 -2.472 -7.897 1.00 83.94 287 THR A C 1
ATOM 2296 O O . THR A 1 287 ? 3.494 -2.762 -8.952 1.00 83.94 287 THR A O 1
ATOM 2299 N N . TYR A 1 288 ? 3.464 -2.771 -6.701 1.00 81.56 288 TYR A N 1
ATOM 2300 C CA . TYR A 1 288 ? 4.755 -3.438 -6.494 1.00 81.56 288 TYR A CA 1
ATOM 2301 C C . TYR A 1 288 ? 4.574 -4.753 -5.731 1.00 81.56 288 TYR A C 1
ATOM 2303 O O . TYR A 1 288 ? 5.021 -4.892 -4.590 1.00 81.56 288 TYR A O 1
ATOM 2311 N N . VAL A 1 289 ? 3.869 -5.695 -6.359 1.00 86.31 289 VAL A N 1
ATOM 2312 C CA . VAL A 1 289 ? 3.876 -7.109 -5.965 1.00 86.31 289 VAL A CA 1
ATOM 2313 C C . VAL A 1 289 ? 4.780 -7.848 -6.929 1.00 86.31 289 VAL A C 1
ATOM 2315 O O . VAL A 1 289 ? 4.498 -7.912 -8.125 1.00 86.31 289 VAL A O 1
ATOM 2318 N N . GLU A 1 290 ? 5.888 -8.360 -6.414 1.00 80.75 290 GLU A N 1
ATOM 2319 C CA . GLU A 1 290 ? 6.941 -8.951 -7.232 1.00 80.75 290 GLU A CA 1
ATOM 2320 C C . GLU A 1 290 ? 7.505 -10.190 -6.549 1.00 80.75 290 GLU A C 1
ATOM 2322 O O . GLU A 1 290 ? 7.630 -10.235 -5.322 1.00 80.75 290 GLU A O 1
ATOM 2327 N N . SER A 1 291 ? 7.912 -11.173 -7.350 1.00 81.94 291 SER A N 1
ATOM 2328 C CA . SER A 1 291 ? 8.751 -12.250 -6.847 1.00 81.94 291 SER A CA 1
ATOM 2329 C C . SER A 1 291 ? 10.227 -11.884 -6.981 1.00 81.94 291 SER A C 1
ATOM 2331 O O . SER A 1 291 ? 10.667 -11.524 -8.080 1.00 81.94 291 SER A O 1
ATOM 2333 N N . PRO A 1 292 ? 11.040 -12.060 -5.924 1.00 71.94 292 PRO A N 1
ATOM 2334 C CA . PRO A 1 292 ? 12.492 -11.972 -6.026 1.00 71.94 292 PRO A CA 1
ATOM 2335 C C . PRO A 1 292 ? 13.121 -12.997 -6.984 1.00 71.94 292 PRO A C 1
ATOM 2337 O O . PRO A 1 292 ? 14.299 -12.859 -7.310 1.00 71.94 292 PRO A O 1
ATOM 2340 N N . ILE A 1 293 ? 12.374 -14.026 -7.405 1.00 75.06 293 ILE A N 1
ATOM 2341 C CA . ILE A 1 293 ? 12.820 -15.024 -8.387 1.00 75.06 293 ILE A CA 1
ATOM 2342 C C . ILE A 1 293 ? 12.816 -14.434 -9.799 1.00 75.06 293 ILE A C 1
ATOM 2344 O O . ILE A 1 293 ? 13.743 -14.679 -10.572 1.00 75.06 293 ILE A O 1
ATOM 2348 N N . CYS A 1 294 ? 11.797 -13.637 -10.123 1.00 70.25 294 CYS A N 1
ATOM 2349 C CA . CYS A 1 294 ? 11.583 -13.115 -11.472 1.00 70.25 294 CYS A CA 1
ATOM 2350 C C . CYS A 1 294 ? 12.078 -11.675 -11.642 1.00 70.25 294 CYS A C 1
ATOM 2352 O O . CYS A 1 294 ? 12.462 -11.294 -12.740 1.00 70.25 294 CYS A O 1
ATOM 2354 N N . SER A 1 295 ? 12.084 -10.874 -10.569 1.00 67.56 295 SER A N 1
ATOM 2355 C CA . SER A 1 295 ? 12.507 -9.471 -10.606 1.00 67.56 295 SER A CA 1
ATOM 2356 C C . SER A 1 295 ? 13.899 -9.310 -9.982 1.00 67.56 295 SER A C 1
ATOM 2358 O O . SER A 1 295 ? 14.048 -9.472 -8.764 1.00 67.56 295 SER A O 1
ATOM 2360 N N . PRO A 1 296 ? 14.936 -8.937 -10.763 1.00 63.44 296 PRO A N 1
ATOM 2361 C CA . PRO A 1 296 ? 16.265 -8.662 -10.215 1.00 63.44 296 PRO A CA 1
ATOM 2362 C C . PRO A 1 296 ? 16.282 -7.423 -9.302 1.00 63.44 296 PRO A C 1
ATOM 2364 O O . PRO A 1 296 ? 17.217 -7.256 -8.520 1.00 63.44 296 PRO A O 1
ATOM 2367 N N . PHE A 1 297 ? 15.244 -6.579 -9.367 1.00 63.69 297 PHE A N 1
ATOM 2368 C CA . PHE A 1 297 ? 15.135 -5.323 -8.619 1.00 63.69 297 PHE A CA 1
ATOM 2369 C C . PHE A 1 297 ? 14.001 -5.313 -7.598 1.00 63.69 297 PHE A C 1
ATOM 2371 O O . PHE A 1 297 ? 13.641 -4.231 -7.128 1.00 63.69 297 PHE A O 1
ATOM 2378 N N . ALA A 1 298 ? 13.486 -6.495 -7.233 1.00 57.28 298 ALA A N 1
ATOM 2379 C CA . ALA A 1 298 ? 12.391 -6.643 -6.284 1.00 57.28 298 ALA A CA 1
ATOM 2380 C C . ALA A 1 298 ? 12.554 -5.685 -5.103 1.00 57.28 298 ALA A C 1
ATOM 2382 O O . ALA A 1 298 ? 13.572 -5.688 -4.397 1.00 57.28 298 ALA A O 1
ATOM 2383 N N . VAL A 1 299 ? 11.559 -4.822 -4.921 1.00 59.03 299 VAL A N 1
ATOM 2384 C CA . VAL A 1 299 ? 11.541 -3.869 -3.820 1.00 59.03 299 VAL A CA 1
ATOM 2385 C C . VAL A 1 299 ? 11.316 -4.671 -2.545 1.00 59.03 299 VAL A C 1
ATOM 2387 O O . VAL A 1 299 ? 10.217 -5.158 -2.327 1.00 59.03 299 VAL A O 1
ATOM 2390 N N . ARG A 1 300 ? 12.362 -4.877 -1.735 1.00 59.56 300 ARG A N 1
ATOM 2391 C CA . ARG A 1 300 ? 12.280 -5.711 -0.527 1.00 59.56 300 ARG A CA 1
ATOM 2392 C C . ARG A 1 300 ? 12.064 -4.849 0.716 1.00 59.56 300 ARG A C 1
ATOM 2394 O O . ARG A 1 300 ? 13.005 -4.222 1.200 1.00 59.56 300 ARG A O 1
ATOM 2401 N N . PRO A 1 301 ? 10.885 -4.966 1.322 1.00 55.09 301 PRO A N 1
ATOM 2402 C CA . PRO A 1 301 ? 10.748 -5.630 2.599 1.00 55.09 301 PRO A CA 1
ATOM 2403 C C . PRO A 1 301 ? 10.275 -7.063 2.335 1.00 55.09 301 PRO A C 1
ATOM 2405 O O . PRO A 1 301 ? 9.344 -7.302 1.565 1.00 55.09 301 PRO A O 1
ATOM 2408 N N . GLY A 1 302 ? 10.947 -8.047 2.933 1.00 59.31 302 GLY A N 1
ATOM 2409 C CA . GLY A 1 302 ? 10.431 -9.416 2.913 1.00 59.31 302 GLY A CA 1
ATOM 2410 C C . GLY A 1 302 ? 9.094 -9.505 3.666 1.00 59.31 302 GLY A C 1
ATOM 2411 O O . GLY A 1 302 ? 8.784 -8.600 4.452 1.00 59.31 302 GLY A O 1
ATOM 2412 N N . PRO A 1 303 ? 8.335 -10.602 3.492 1.00 67.12 303 PRO A N 1
ATOM 2413 C CA . PRO A 1 303 ? 7.114 -10.885 4.253 1.00 67.12 303 PRO A CA 1
ATOM 2414 C C . PRO A 1 303 ? 7.263 -10.620 5.759 1.00 67.12 303 PRO A C 1
ATOM 2416 O O . PRO A 1 303 ? 6.344 -10.111 6.389 1.00 67.12 303 PRO A O 1
ATOM 2419 N N . SER A 1 304 ? 8.454 -10.853 6.320 1.00 69.38 304 SER A N 1
ATOM 2420 C CA . SER A 1 304 ? 8.779 -10.616 7.731 1.00 69.38 304 SER A CA 1
ATOM 2421 C C . SER A 1 304 ? 8.573 -9.175 8.217 1.00 69.38 304 SER A C 1
ATOM 2423 O O . SER A 1 304 ? 8.090 -8.990 9.332 1.00 69.38 304 SER A O 1
ATOM 2425 N N . ASN A 1 305 ? 8.897 -8.146 7.422 1.00 82.50 305 ASN A N 1
ATOM 2426 C CA . ASN A 1 305 ? 8.692 -6.755 7.859 1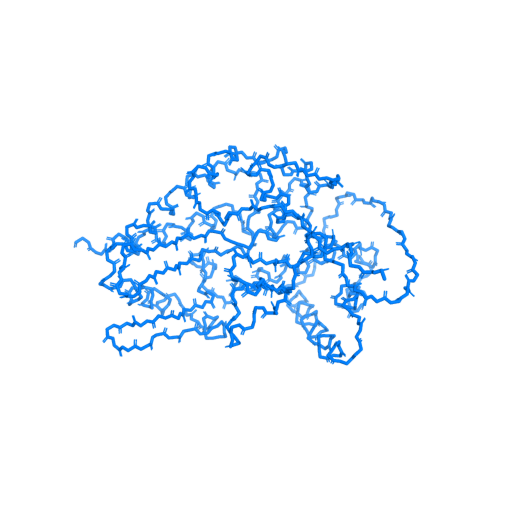.00 82.50 305 ASN A CA 1
ATOM 2427 C C . ASN A 1 305 ? 7.206 -6.384 7.860 1.00 82.50 305 ASN A C 1
ATOM 2429 O O . ASN A 1 305 ? 6.736 -5.667 8.738 1.00 82.50 305 ASN A O 1
ATOM 2433 N N . MET A 1 306 ? 6.461 -6.910 6.889 1.00 89.00 306 MET A N 1
ATOM 2434 C CA . MET A 1 306 ? 5.018 -6.726 6.827 1.00 89.00 306 MET A CA 1
ATOM 2435 C C . MET A 1 306 ? 4.328 -7.463 7.977 1.00 89.00 306 MET A C 1
ATOM 2437 O O . MET A 1 306 ? 3.502 -6.863 8.651 1.00 89.00 306 MET A O 1
ATOM 2441 N N . VAL A 1 307 ? 4.718 -8.709 8.270 1.00 92.50 307 VAL A N 1
ATOM 2442 C CA . VAL A 1 307 ? 4.221 -9.468 9.431 1.00 92.50 307 VAL A CA 1
ATOM 2443 C C . VAL A 1 307 ? 4.467 -8.704 10.732 1.00 92.50 307 VAL A C 1
ATOM 2445 O O . VAL A 1 307 ? 3.529 -8.519 11.499 1.00 92.50 307 VAL A O 1
ATOM 2448 N N . LYS A 1 308 ? 5.673 -8.154 10.925 1.00 93.94 308 LYS A N 1
ATOM 2449 C CA . LYS A 1 308 ? 5.990 -7.273 12.060 1.00 93.94 308 LYS A CA 1
ATOM 2450 C C . LYS A 1 308 ? 5.027 -6.081 12.155 1.00 93.94 308 LYS A C 1
ATOM 2452 O O . LYS A 1 308 ? 4.548 -5.770 13.241 1.00 93.94 308 LYS A O 1
ATOM 2457 N N . GLY A 1 309 ? 4.727 -5.431 11.031 1.00 94.94 309 GLY A N 1
ATOM 2458 C CA . GLY A 1 309 ? 3.760 -4.333 10.993 1.00 94.94 309 GLY A CA 1
ATOM 2459 C C . GLY A 1 309 ? 2.341 -4.758 11.356 1.00 94.94 309 GLY A C 1
ATOM 2460 O O . GLY A 1 309 ? 1.659 -4.056 12.099 1.00 94.94 309 GLY A O 1
ATOM 2461 N N . LEU A 1 310 ? 1.908 -5.922 10.877 1.00 96.00 310 LEU A N 1
ATOM 2462 C CA . LEU A 1 310 ? 0.599 -6.482 11.205 1.00 96.00 310 LEU A CA 1
ATOM 2463 C C . LEU A 1 310 ? 0.501 -6.870 12.685 1.00 96.00 310 LEU A C 1
ATOM 2465 O O . LEU A 1 310 ? -0.548 -6.643 13.277 1.00 96.00 310 LEU A O 1
ATOM 2469 N N . ASP A 1 311 ? 1.581 -7.366 13.291 1.00 95.94 311 ASP A N 1
ATOM 2470 C CA . ASP A 1 311 ? 1.633 -7.681 14.723 1.00 95.94 311 ASP A CA 1
ATOM 2471 C C . ASP A 1 311 ? 1.405 -6.442 15.590 1.00 95.94 311 ASP A C 1
ATOM 2473 O O . ASP A 1 311 ? 0.489 -6.434 16.410 1.00 95.94 311 ASP A O 1
ATOM 2477 N N . TYR A 1 312 ? 2.120 -5.344 15.330 1.00 95.12 312 TYR A N 1
ATOM 2478 C CA . TYR A 1 312 ? 1.875 -4.087 16.047 1.00 95.12 312 TYR A CA 1
ATOM 2479 C C . TYR A 1 312 ? 0.429 -3.589 15.894 1.00 95.12 312 TYR A C 1
ATOM 2481 O O . TYR A 1 312 ? -0.162 -3.080 16.846 1.00 95.12 312 TYR A O 1
ATOM 2489 N N . LEU A 1 313 ? -0.162 -3.721 14.702 1.00 95.69 313 LEU A N 1
ATOM 2490 C CA . LEU A 1 313 ? -1.552 -3.319 14.474 1.00 95.69 313 LEU A CA 1
ATOM 2491 C C . LEU A 1 313 ? -2.552 -4.226 15.212 1.00 95.69 313 LEU A C 1
ATOM 2493 O O . LEU A 1 313 ? -3.569 -3.727 15.699 1.00 95.69 313 LEU A O 1
ATOM 2497 N N . ILE A 1 314 ? -2.273 -5.530 15.317 1.00 95.75 314 ILE A N 1
ATOM 2498 C CA . ILE A 1 314 ? -3.060 -6.475 16.124 1.00 95.75 314 ILE A CA 1
ATOM 2499 C C . ILE A 1 314 ? -3.005 -6.078 17.601 1.00 95.75 314 ILE A C 1
ATOM 2501 O O . ILE A 1 314 ? -4.057 -6.024 18.245 1.00 95.75 314 ILE A O 1
ATOM 2505 N N . ASP A 1 315 ? -1.823 -5.744 18.118 1.00 94.25 315 ASP A N 1
ATOM 2506 C CA . ASP A 1 315 ? -1.636 -5.339 19.514 1.00 94.25 315 ASP A CA 1
ATOM 2507 C C . ASP A 1 315 ? -2.435 -4.067 19.835 1.00 94.25 315 ASP A C 1
ATOM 2509 O O . ASP A 1 315 ? -3.219 -4.036 20.787 1.00 94.25 315 ASP A O 1
ATOM 2513 N N . ILE A 1 316 ? -2.350 -3.046 18.971 1.00 92.94 316 ILE A N 1
ATOM 2514 C CA . ILE A 1 316 ? -3.138 -1.806 19.097 1.00 92.94 316 ILE A CA 1
ATOM 2515 C C . ILE A 1 316 ? -4.646 -2.104 19.130 1.00 92.94 316 ILE A C 1
ATOM 2517 O O . ILE A 1 316 ? -5.390 -1.500 19.907 1.00 92.94 316 ILE A O 1
ATOM 2521 N N . CYS A 1 317 ? -5.112 -3.048 18.308 1.00 93.00 317 CYS A N 1
ATOM 2522 C CA . CYS A 1 317 ? -6.526 -3.423 18.244 1.00 93.00 317 CYS A CA 1
ATOM 2523 C C . CYS A 1 317 ? -6.982 -4.319 19.404 1.00 93.00 317 CYS A C 1
ATOM 2525 O O . CYS A 1 317 ? -8.188 -4.454 19.626 1.00 93.00 317 CYS A O 1
ATOM 2527 N N . THR A 1 318 ? -6.055 -4.936 20.134 1.00 88.06 318 THR A N 1
ATOM 2528 C CA . THR A 1 318 ? -6.366 -5.750 21.316 1.00 88.06 318 THR A CA 1
ATOM 2529 C C . THR A 1 318 ? -6.610 -4.853 22.532 1.00 88.06 318 THR A C 1
ATOM 2531 O O . THR A 1 318 ? -7.556 -5.092 23.276 1.00 88.06 318 THR A O 1
ATOM 2534 N N . GLY A 1 319 ? -5.906 -3.717 22.616 1.00 69.31 319 GLY A N 1
ATOM 2535 C CA . GLY A 1 319 ? -6.004 -2.775 23.734 1.00 69.31 319 GLY A CA 1
ATOM 2536 C C . GLY A 1 319 ? -5.304 -3.296 24.997 1.00 69.31 319 GLY A C 1
ATOM 2537 O O . GLY A 1 319 ? -4.851 -4.437 25.012 1.00 69.31 319 GLY A O 1
ATOM 2538 N N . PRO A 1 320 ? -5.168 -2.466 26.046 1.00 58.25 320 PRO A N 1
ATOM 2539 C CA . PRO A 1 320 ? -4.817 -2.970 27.367 1.00 58.25 320 PRO A CA 1
ATOM 2540 C C . PRO A 1 320 ? -5.976 -3.826 27.899 1.00 58.25 320 PRO A C 1
ATOM 2542 O O . PRO A 1 320 ? -7.131 -3.396 27.810 1.00 58.25 320 PRO A O 1
ATOM 2545 N N . ASP A 1 321 ? -5.655 -5.020 28.402 1.00 41.78 321 ASP A N 1
ATOM 2546 C CA . ASP A 1 321 ? -6.585 -5.866 29.165 1.00 41.78 321 ASP A CA 1
ATOM 2547 C C . ASP A 1 321 ? -7.149 -5.132 30.397 1.00 41.78 321 ASP A C 1
ATOM 2549 O O . ASP A 1 321 ? -6.389 -4.367 31.045 1.00 41.78 321 ASP A O 1
#

Solvent-accessible surface area (backbone atoms only — not comparable to full-atom values): 19499 Å² total; per-residue (Å²): 143,88,86,84,89,65,95,79,75,73,67,70,44,76,63,74,58,82,90,57,82,87,56,87,98,52,60,43,27,25,37,87,83,67,81,50,78,46,73,61,65,59,87,88,52,50,32,30,62,45,49,54,26,58,34,67,73,45,89,73,97,69,89,47,74,61,48,58,46,48,67,75,47,61,64,65,38,62,60,55,48,73,65,60,30,54,73,89,79,89,79,87,78,87,85,80,76,96,70,85,90,81,85,89,86,87,89,84,88,89,90,84,90,78,94,77,70,96,68,52,70,67,57,52,52,52,37,44,49,53,51,52,51,52,47,48,53,46,55,61,53,42,73,58,74,89,47,82,68,61,70,65,69,70,48,36,64,82,52,70,44,57,79,97,36,59,86,54,52,56,65,58,48,50,41,39,48,49,27,53,43,51,53,53,49,25,76,62,32,28,28,66,82,45,30,43,64,64,57,62,47,80,49,76,46,98,92,42,78,45,74,38,49,58,74,57,34,47,70,37,50,60,69,55,48,51,51,51,51,50,55,70,51,54,96,33,67,52,42,27,49,54,46,34,60,49,44,52,54,50,42,64,52,44,73,64,33,84,47,44,21,68,32,86,52,44,81,46,79,49,62,40,93,92,41,48,82,53,49,50,57,30,52,46,55,45,65,45,51,39,32,66,86,77,34,93,43,48,41,76,47,53,46,66,40,48,45,47,20,47,49,54,52,40,52,66,39,66,54,86,130

Foldseek 3Di:
DPPPDPVPDFDWDWPPPPPFCPDDPWTWIAGPVRPDIDTDDDPLQCLQLLLLCVLVVHDDPDDDLSNVQCVVQAPPSPLLVVLVQADDDDHDDDDDDPDDDDDDDDDDDDDDDDPDDPDDLVLLVLLLVLLVVQLVVVVVVVVPDDDPPRNQPCACVSSVNDPSRRPPDSSLVVLQNVLSVLVVLCVQACCVVQVDWDQWDFDAFPVGTDTAHNVNRSNDDPVRRLVVLLRVCVPLLLQLVSLLSSLVSVLVSLVVRQFKDAGPWDWDWDADPVDSNRIHTHTDDRSQIDGVVSRVSRNDDRSVSNSSNSVSSNVSSVDDD

Nearest PDB structures (foldseek):
  6m8a-assembly1_A  TM=7.528E-01  e=2.362E-04  Homo sapiens
  4frf-assembly1_B  TM=6.988E-01  e=3.366E-04  Arabidopsis thaliana
  8yt8-assembly1_S  TM=1.889E-01  e=7.529E+00  Mus musculus

pLDDT: mean 78.47, std 18.44, range [27.73, 97.31]

Sequence (321 aa):
MAEEHNEGRRELELLDSRHKKLSGTTLMFRDLEHRYIYKIMPEYTTSEATFYAIVNGMPVSYESESLSCLKETLKEPTKLAALNVLPRYYGIVQVVKEEYPPSDTKDSEICKKANYGGLTNDKRIACVKKWQELKTAHKLESSGEGSTKRLYNITASDLDLGDDFKDMPPEHLNALLKSWRQKIVASQTTEEELGFRICSICTSSQKGPLEVSASQAKLLNKEETLSILHEVFDGLPEVRRCMRETIVGVKSWIELQDELSFSATSILVTYDQNNHSRCNIKWVDFTYVESPICSPFAVRPGPSNMVKGLDYLIDICTGPD

Organism: Babesia gibsoni (NCBI:txid33632)

InterPro domains:
  IPR005522 Inositol polyphosphate kinase [PF03770] (178-317)
  IPR005522 Inositol polyphosphate kinase [PTHR12400] (17-317)
  IPR038286 Inositol polyphosphate kinase superfamily [G3DSA:3.30.470.160] (128-319)

Mean predicted aligned error: 10.16 Å

Radius of gyration: 21.09 Å; Cα contacts (8 Å, |Δi|>4): 375; chains: 1; bounding box: 58×43×67 Å